Protein AF-A0A6C0K270-F1 (afdb_monomer_lite)

Sequence (376 aa):
MPQFGPFSYDFQPYDDTFTFNLAYCPPGKPNCPTFKMNTASQNSMPPIYSPPVLPPVQKPCPQMVCPAPVLPPVQKPCPQMVCPAPVCPAQACAAPPACPPEKECPSCPSCPKSPVAPCAKCPPCTACPTYPPPKICPPPTICPSVTATKVYLINTTTQVTEEQGLAMAECLNQQMIQFCEEWALQPYTVIYSSSVEPPTTTSTMKIYLTNDSTKVIPGADGYHNPPDSNGVSVAYVAVNQILSEGSNNDVLMPKTGGIAISKVVSHELLEMAINPSGNKAYATKFNMNGAIITRTIIAEICDPVSELYYNVSSSNGTGVQVANYVLPSWFIPGSKGPYDHMNNLSAPFQLSVGGYWNLIENGNVNTYDNKGNVIN

Organism: NCBI:txid1070528

pLDDT: mean 74.15, std 25.84, range [29.08, 98.81]

Secondary structure (DSSP, 8-state):
---PPPPEEPPP-SSSS-EE--S---TT-S-PPPEE---------PPPPPPPPPPPPPPPPPPPPPPPPP------PPPPPPPPP-PPPPP--PPPPPPPP----TT-TT-----S---TTSPP-TT---PPPP--PPPPP-----PPEEEEEEE--SSS-HHHHHHHHHHHHHHHHHHHHHTTPPPEEEEEESSPPPP--TTEEEEEEE--TTS--TT-SEEEEPP-TTS--EEEEEHHHHHHH-TT-BSS--SSSS-BHHHHHHHHHHHHHH-TTS--EEEEEEEETTEEEEEEEE--SSGGGTT-EEEEE-TT--EEEEE--B-GGGGSTT--S--BTT----STT---TT-EEEEEETTEEEEEETTS-B--

Structure (mmCIF, N/CA/C/O backbone):
data_AF-A0A6C0K270-F1
#
_entry.id   AF-A0A6C0K270-F1
#
loop_
_atom_site.group_PDB
_atom_site.id
_atom_site.type_symbol
_atom_site.label_atom_id
_atom_site.label_alt_id
_atom_site.label_comp_id
_atom_site.label_asym_id
_atom_site.label_entity_id
_atom_site.label_seq_id
_atom_site.pdbx_PDB_ins_code
_atom_site.Cartn_x
_atom_site.Cartn_y
_atom_site.Cartn_z
_atom_site.occupancy
_atom_site.B_iso_or_equiv
_atom_site.auth_seq_id
_atom_site.auth_comp_id
_atom_site.auth_asym_id
_atom_site.auth_atom_id
_atom_site.pdbx_PDB_model_num
ATOM 1 N N . MET A 1 1 ? 28.839 -12.176 -21.220 1.00 31.41 1 MET A N 1
ATOM 2 C CA . MET A 1 1 ? 28.787 -10.718 -20.963 1.00 31.41 1 MET A CA 1
ATOM 3 C C . MET A 1 1 ? 28.726 -10.530 -19.456 1.00 31.41 1 MET A C 1
ATOM 5 O O . MET A 1 1 ? 28.006 -11.308 -18.839 1.00 31.41 1 MET A O 1
ATOM 9 N N . PRO A 1 2 ? 29.487 -9.609 -18.846 1.00 29.08 2 PRO A N 1
ATOM 10 C CA . PRO A 1 2 ? 29.398 -9.401 -17.407 1.00 29.08 2 PRO A CA 1
ATOM 11 C C . PRO A 1 2 ? 28.016 -8.825 -17.072 1.00 29.08 2 PRO A C 1
ATOM 13 O O . PRO A 1 2 ? 27.568 -7.871 -17.707 1.00 29.08 2 PRO A O 1
ATOM 16 N N . GLN A 1 3 ? 27.326 -9.454 -16.122 1.00 29.12 3 GLN A N 1
ATOM 17 C CA . GLN A 1 3 ? 26.081 -8.943 -15.561 1.00 29.12 3 GLN A CA 1
ATOM 18 C C . GLN A 1 3 ? 26.431 -7.767 -14.649 1.00 29.12 3 GLN A C 1
ATOM 20 O O . GLN A 1 3 ? 27.055 -7.948 -13.606 1.00 29.12 3 GLN A O 1
ATOM 25 N N . PHE A 1 4 ? 26.076 -6.557 -15.070 1.00 31.45 4 PHE A N 1
ATOM 26 C CA . PHE A 1 4 ? 26.056 -5.404 -14.179 1.00 31.45 4 PHE A CA 1
ATOM 27 C C . PHE A 1 4 ? 24.780 -5.503 -13.338 1.00 31.45 4 PHE A C 1
ATOM 29 O O . PHE A 1 4 ? 23.692 -5.644 -13.898 1.00 31.45 4 PHE A O 1
ATOM 36 N N . GLY A 1 5 ? 24.923 -5.497 -12.011 1.00 32.53 5 GLY A N 1
ATOM 37 C CA . GLY A 1 5 ? 23.784 -5.436 -11.093 1.00 32.53 5 GLY A CA 1
ATOM 38 C C . GLY A 1 5 ? 23.013 -4.114 -11.225 1.00 32.53 5 GLY A C 1
ATOM 39 O O . GLY A 1 5 ? 23.532 -3.165 -11.821 1.00 32.53 5 GLY A O 1
ATOM 40 N N . PRO A 1 6 ? 21.777 -4.039 -10.705 1.00 38.19 6 PRO A N 1
ATOM 41 C CA . PRO A 1 6 ? 20.983 -2.815 -10.748 1.00 38.19 6 PRO A CA 1
ATOM 42 C C . PRO A 1 6 ? 21.675 -1.685 -9.971 1.00 38.19 6 PRO A C 1
ATOM 44 O O . PRO A 1 6 ? 22.196 -1.899 -8.877 1.00 38.19 6 PRO A O 1
ATOM 47 N N . PHE A 1 7 ? 21.666 -0.478 -10.540 1.00 41.50 7 PHE A N 1
ATOM 48 C CA . PHE A 1 7 ? 22.055 0.747 -9.843 1.00 41.50 7 PHE A CA 1
ATOM 49 C C . PHE A 1 7 ? 20.815 1.325 -9.151 1.00 41.50 7 PHE A C 1
ATOM 51 O O . PHE A 1 7 ? 19.799 1.547 -9.810 1.00 41.50 7 PHE A O 1
ATOM 58 N N . SER A 1 8 ? 20.892 1.568 -7.843 1.00 37.88 8 SER A N 1
ATOM 59 C CA . SER A 1 8 ? 19.904 2.356 -7.098 1.00 37.88 8 SER A CA 1
ATOM 60 C C . SER A 1 8 ? 20.402 3.792 -6.949 1.00 37.88 8 SER A C 1
ATOM 62 O O . SER A 1 8 ? 21.589 4.009 -6.694 1.00 37.88 8 SER A O 1
ATOM 64 N N . TYR A 1 9 ? 19.505 4.766 -7.088 1.00 41.81 9 TYR A N 1
ATOM 65 C CA . TYR A 1 9 ? 19.805 6.178 -6.848 1.00 41.81 9 TYR A CA 1
ATOM 66 C C . TYR A 1 9 ? 19.083 6.638 -5.577 1.00 41.81 9 TYR A C 1
ATOM 68 O O . TYR A 1 9 ? 17.869 6.482 -5.486 1.00 41.81 9 TYR A O 1
ATOM 76 N N . ASP A 1 10 ? 19.830 7.204 -4.625 1.00 38.69 10 ASP A N 1
ATOM 77 C CA . ASP A 1 10 ? 19.285 7.914 -3.461 1.00 38.69 10 ASP A CA 1
ATOM 78 C C . ASP A 1 10 ? 19.335 9.422 -3.721 1.00 38.69 10 ASP A C 1
ATOM 80 O O . ASP A 1 10 ? 20.401 9.986 -3.995 1.00 38.69 10 ASP A O 1
ATOM 84 N N . PHE A 1 11 ? 18.189 10.089 -3.611 1.00 40.66 11 PHE A N 1
ATOM 85 C CA . PHE A 1 11 ? 18.084 11.542 -3.734 1.00 40.66 11 PHE A CA 1
ATOM 86 C C . PHE A 1 11 ? 18.130 12.178 -2.338 1.00 40.66 11 PHE A C 1
ATOM 88 O O . PHE A 1 11 ? 17.553 11.658 -1.386 1.00 40.66 11 PHE A O 1
ATOM 95 N N . GLN A 1 12 ? 18.832 13.303 -2.189 1.00 34.53 12 GLN A N 1
ATOM 96 C CA . GLN A 1 12 ? 18.955 13.996 -0.899 1.00 34.53 12 GLN A CA 1
ATOM 97 C C . GLN A 1 12 ? 17.816 15.024 -0.730 1.00 34.53 12 GLN A C 1
ATOM 99 O O . GLN A 1 12 ? 17.638 15.841 -1.632 1.00 34.53 12 GLN A O 1
ATOM 104 N N . PRO A 1 13 ? 17.066 15.024 0.390 1.00 36.00 13 PRO A N 1
ATOM 105 C CA . PRO A 1 13 ? 15.804 15.768 0.504 1.00 36.00 13 PRO A CA 1
ATOM 106 C C . PRO A 1 13 ? 15.902 17.209 1.064 1.00 36.00 13 PRO A C 1
ATOM 108 O O . PRO A 1 13 ? 14.932 17.684 1.639 1.00 36.00 13 PRO A O 1
ATOM 111 N N . TYR A 1 14 ? 17.024 17.933 0.935 1.00 35.78 14 TYR A N 1
ATOM 112 C CA . TYR A 1 14 ? 17.222 19.195 1.691 1.00 35.78 14 TYR A CA 1
ATOM 113 C C . TYR A 1 14 ? 17.519 20.470 0.891 1.00 35.78 14 TYR A C 1
ATOM 115 O O . TYR A 1 14 ? 18.063 21.425 1.438 1.00 35.78 14 TYR A O 1
ATOM 123 N N . ASP A 1 15 ? 17.124 20.540 -0.372 1.00 32.84 15 ASP A N 1
ATOM 124 C CA . ASP A 1 15 ? 17.108 21.814 -1.094 1.00 32.84 15 ASP A CA 1
ATOM 125 C C . ASP A 1 15 ? 15.935 21.792 -2.077 1.00 32.84 15 ASP A C 1
ATOM 127 O O . ASP A 1 15 ? 15.599 20.721 -2.587 1.00 32.84 15 ASP A O 1
ATOM 131 N N . ASP A 1 16 ? 15.349 22.945 -2.408 1.00 33.41 16 ASP A N 1
ATOM 132 C CA . ASP A 1 16 ? 14.280 23.088 -3.423 1.00 33.41 16 ASP A CA 1
ATOM 133 C C . ASP A 1 16 ? 14.790 22.772 -4.856 1.00 33.41 16 ASP A C 1
ATOM 135 O O . ASP A 1 16 ? 14.230 23.190 -5.871 1.00 33.41 16 ASP A O 1
ATOM 139 N N . THR A 1 17 ? 15.897 22.032 -4.954 1.00 31.66 17 THR A N 1
ATOM 140 C CA . THR A 1 17 ? 16.579 21.602 -6.162 1.00 31.66 17 THR A CA 1
ATOM 141 C C . THR A 1 17 ? 16.875 20.104 -6.084 1.00 31.66 17 THR A C 1
ATOM 143 O O . THR A 1 17 ? 17.599 19.615 -5.216 1.00 31.66 17 THR A O 1
ATOM 146 N N . PHE A 1 18 ? 16.352 19.346 -7.050 1.00 38.72 18 PHE A N 1
ATOM 147 C CA . PHE A 1 18 ? 16.740 17.950 -7.239 1.00 38.72 18 PHE A CA 1
ATOM 148 C C . PHE A 1 18 ? 18.208 17.900 -7.680 1.00 38.72 18 PHE A C 1
ATOM 150 O O . PHE A 1 18 ? 18.546 18.308 -8.795 1.00 38.72 18 PHE A O 1
ATOM 157 N N . THR A 1 19 ? 19.088 17.408 -6.806 1.00 36.50 19 THR A N 1
ATOM 158 C CA . THR A 1 19 ? 20.501 17.184 -7.135 1.00 36.50 19 THR A CA 1
ATOM 159 C C . THR A 1 19 ? 20.742 15.701 -7.389 1.00 36.50 19 THR A C 1
ATOM 161 O O . THR A 1 19 ? 20.629 14.871 -6.488 1.00 36.50 19 THR A O 1
ATOM 164 N N . PHE A 1 20 ? 21.106 15.369 -8.626 1.00 37.38 20 PHE A N 1
ATOM 165 C CA . PHE A 1 20 ? 21.484 14.015 -9.022 1.00 37.38 20 PHE A CA 1
ATOM 166 C C . PHE A 1 20 ? 22.959 13.778 -8.688 1.00 37.38 20 PHE A C 1
ATOM 168 O O . PHE A 1 20 ? 23.840 14.380 -9.305 1.00 37.38 20 PHE A O 1
ATOM 175 N N . ASN A 1 21 ? 23.244 12.869 -7.755 1.00 35.38 21 ASN A N 1
ATOM 176 C CA . ASN A 1 21 ? 24.602 12.382 -7.529 1.00 35.38 21 ASN A CA 1
ATOM 177 C C . ASN A 1 21 ? 24.786 11.047 -8.259 1.00 35.38 21 ASN A C 1
ATOM 179 O O . ASN A 1 21 ? 24.262 10.014 -7.848 1.00 35.38 21 ASN A O 1
ATOM 183 N N . LEU A 1 22 ? 25.548 11.059 -9.356 1.00 35.78 22 LEU A N 1
ATOM 184 C CA . LEU A 1 22 ? 26.017 9.832 -9.999 1.00 35.78 22 LEU A CA 1
ATOM 185 C C . LEU A 1 22 ? 27.033 9.154 -9.071 1.00 35.78 22 LEU A C 1
ATOM 187 O O . LEU A 1 22 ? 28.188 9.573 -8.985 1.00 35.78 22 LEU A O 1
ATOM 191 N N . ALA A 1 23 ? 26.621 8.098 -8.375 1.00 39.91 23 ALA A N 1
ATOM 192 C CA . ALA A 1 23 ? 27.512 7.301 -7.541 1.00 39.91 23 ALA A CA 1
ATOM 193 C C . ALA A 1 23 ? 28.422 6.399 -8.401 1.00 39.91 23 ALA A C 1
ATOM 195 O O . ALA A 1 23 ? 28.172 5.209 -8.533 1.00 39.91 23 ALA A O 1
ATOM 196 N N . TYR A 1 24 ? 29.460 6.985 -9.012 1.00 36.22 24 TYR A N 1
ATOM 197 C CA . TYR A 1 24 ? 30.801 6.404 -9.211 1.00 36.22 24 TYR A CA 1
ATOM 198 C C . TYR A 1 24 ? 31.712 7.453 -9.879 1.00 36.22 24 TYR A C 1
ATOM 200 O O . TYR A 1 24 ? 31.702 7.615 -11.100 1.00 36.22 24 TYR A O 1
ATOM 208 N N . CYS A 1 25 ? 32.520 8.168 -9.090 1.00 39.06 25 CYS A N 1
ATOM 209 C CA . CYS A 1 25 ? 33.622 8.987 -9.604 1.00 39.06 25 CYS A CA 1
ATOM 210 C C . CYS A 1 25 ? 34.906 8.128 -9.468 1.00 39.06 25 CYS A C 1
ATOM 212 O O . CYS A 1 25 ? 35.299 7.821 -8.339 1.00 39.06 25 CYS A O 1
ATOM 214 N N . PRO A 1 26 ? 35.547 7.670 -10.566 1.00 34.81 26 PRO A N 1
ATOM 215 C CA . PRO A 1 26 ? 36.793 6.911 -10.474 1.00 34.81 26 PRO A CA 1
ATOM 216 C C . PRO A 1 26 ? 37.871 7.742 -9.758 1.00 34.81 26 PRO A C 1
ATOM 218 O O . PRO A 1 26 ? 37.912 8.963 -9.958 1.00 34.81 26 PRO A O 1
ATOM 221 N N . PRO A 1 27 ? 38.775 7.128 -8.975 1.00 35.91 27 PRO A N 1
ATOM 222 C CA . PRO A 1 27 ? 39.853 7.861 -8.317 1.00 35.91 27 PRO A CA 1
ATOM 223 C C . PRO A 1 27 ? 40.664 8.680 -9.336 1.00 35.91 27 PRO A C 1
ATOM 225 O O . PRO A 1 27 ? 41.187 8.126 -10.302 1.00 35.91 27 PRO A O 1
ATOM 228 N N . GLY A 1 28 ? 40.768 9.999 -9.126 1.00 47.72 28 GLY A N 1
ATOM 229 C CA . GLY A 1 28 ? 41.655 10.880 -9.899 1.00 47.72 28 GLY A CA 1
ATOM 230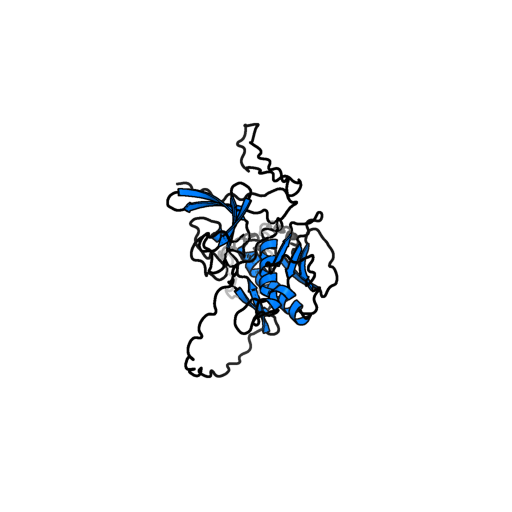 C C . GLY A 1 28 ? 41.008 11.847 -10.901 1.00 47.72 28 GLY A C 1
ATOM 231 O O . GLY A 1 28 ? 41.742 12.458 -11.676 1.00 47.72 28 GLY A O 1
ATOM 232 N N . LYS A 1 29 ? 39.679 12.043 -10.908 1.00 42.34 29 LYS A N 1
ATOM 233 C CA . LYS A 1 29 ? 39.039 13.104 -11.718 1.00 42.34 29 LYS A CA 1
ATOM 234 C C . LYS A 1 29 ? 38.297 14.132 -10.848 1.00 42.34 29 LYS A C 1
ATOM 236 O O . LYS A 1 29 ? 37.298 13.772 -10.238 1.00 42.34 29 LYS A O 1
ATOM 241 N N . PRO A 1 30 ? 38.737 15.407 -10.806 1.00 42.97 30 PRO A N 1
ATOM 242 C CA . PRO A 1 30 ? 38.210 16.400 -9.864 1.00 42.97 30 PRO A CA 1
ATOM 243 C C . PRO A 1 30 ? 36.857 17.033 -10.242 1.00 42.97 30 PRO A C 1
ATOM 245 O O . PRO A 1 30 ? 36.378 17.870 -9.491 1.00 42.97 30 PRO A O 1
ATOM 248 N N . ASN A 1 31 ? 36.214 16.644 -11.352 1.00 44.31 31 ASN A N 1
ATOM 249 C CA . ASN A 1 31 ? 34.954 17.247 -11.807 1.00 44.31 31 ASN A CA 1
ATOM 250 C C . ASN A 1 31 ? 33.936 16.168 -12.214 1.00 44.31 31 ASN A C 1
ATOM 252 O O . ASN A 1 31 ? 33.947 15.699 -13.353 1.00 44.31 31 ASN A O 1
ATOM 256 N N . CYS A 1 32 ? 33.058 15.775 -11.288 1.00 44.94 32 CYS A N 1
ATOM 257 C CA . CYS A 1 32 ? 31.845 15.019 -11.608 1.00 44.94 32 CYS A CA 1
ATOM 258 C C . CYS A 1 32 ? 30.755 16.029 -12.063 1.00 44.94 32 CYS A C 1
ATOM 260 O O . CYS A 1 32 ? 30.572 17.046 -11.389 1.00 44.94 32 CYS A O 1
ATOM 262 N N . PRO A 1 33 ? 30.060 15.823 -13.202 1.00 37.84 33 PRO A N 1
ATOM 263 C CA . PRO A 1 33 ? 29.023 16.746 -13.659 1.00 37.84 33 PRO A CA 1
ATOM 264 C C . PRO A 1 33 ? 27.819 16.704 -12.713 1.00 37.84 33 PRO A C 1
ATOM 266 O O . PRO A 1 33 ? 27.236 15.645 -12.491 1.00 37.84 33 PRO A O 1
ATOM 269 N N . THR A 1 34 ? 27.443 17.858 -12.169 1.00 37.81 34 THR A N 1
ATOM 270 C CA . THR A 1 34 ? 26.216 18.045 -11.391 1.00 37.81 34 THR A CA 1
ATOM 271 C C . THR A 1 34 ? 25.124 18.608 -12.294 1.00 37.81 34 THR A C 1
ATOM 273 O O . THR A 1 34 ? 25.327 19.599 -12.995 1.00 37.81 34 THR A O 1
ATOM 276 N N . PHE A 1 35 ? 23.956 17.966 -12.291 1.00 35.38 35 PHE A N 1
ATOM 277 C CA . PHE A 1 35 ? 22.753 18.480 -12.943 1.00 35.38 35 PHE A CA 1
ATOM 278 C C . PHE A 1 35 ? 21.872 19.135 -11.878 1.00 35.38 35 PHE A C 1
ATOM 280 O O . PHE A 1 35 ? 21.569 18.503 -10.867 1.00 35.38 35 PHE A O 1
ATOM 287 N N . LYS A 1 36 ? 21.479 20.393 -12.104 1.00 33.25 36 LYS A N 1
ATOM 288 C CA . LYS A 1 36 ? 20.520 21.124 -11.267 1.00 33.25 36 LYS A CA 1
ATOM 289 C C . LYS A 1 36 ? 19.260 21.395 -12.083 1.00 33.25 36 LYS A C 1
ATOM 291 O O . LYS A 1 36 ? 19.362 21.922 -13.189 1.00 33.25 36 LYS A O 1
ATOM 296 N N . MET A 1 37 ? 18.094 21.051 -11.546 1.00 34.09 37 MET A N 1
ATOM 297 C CA . MET A 1 37 ? 16.795 21.466 -12.089 1.00 34.09 37 MET A CA 1
ATOM 298 C C . MET A 1 37 ? 16.210 22.581 -11.213 1.00 34.09 37 MET A C 1
ATOM 300 O O . MET A 1 37 ? 16.297 22.499 -9.991 1.00 34.09 37 MET A O 1
ATOM 304 N N . ASN A 1 38 ? 15.628 23.611 -11.838 1.00 29.44 38 ASN A N 1
ATOM 305 C CA . ASN A 1 38 ? 14.911 24.699 -11.160 1.00 29.44 38 ASN A CA 1
ATOM 306 C C . ASN A 1 38 ? 13.399 24.454 -11.237 1.00 29.44 38 ASN A C 1
ATOM 308 O O . ASN A 1 38 ? 12.858 24.313 -12.332 1.00 29.44 38 ASN A O 1
ATOM 312 N N . THR A 1 39 ? 12.709 24.498 -10.100 1.00 36.56 39 THR A N 1
ATOM 313 C CA . THR A 1 39 ? 11.245 24.401 -9.985 1.00 36.56 39 THR A CA 1
ATOM 314 C C . THR A 1 39 ? 10.620 25.793 -9.846 1.00 36.56 39 THR A C 1
ATOM 316 O O . THR A 1 39 ? 10.093 26.177 -8.809 1.00 36.56 39 THR A O 1
ATOM 319 N N . ALA A 1 40 ? 10.653 26.589 -10.915 1.00 29.73 40 ALA A N 1
ATOM 320 C CA . ALA A 1 40 ? 9.891 27.838 -10.975 1.00 29.73 40 ALA A CA 1
ATOM 321 C C . ALA A 1 40 ? 8.718 27.689 -11.954 1.00 29.73 40 ALA A C 1
ATOM 323 O O . ALA A 1 40 ? 8.879 27.949 -13.142 1.00 29.73 40 ALA A O 1
ATOM 324 N N . SER A 1 41 ? 7.561 27.231 -11.455 1.00 31.61 41 SER A N 1
ATOM 325 C CA . SER A 1 41 ? 6.193 27.627 -11.870 1.00 31.61 41 SER A CA 1
ATOM 326 C C . SER A 1 41 ? 5.144 26.566 -11.500 1.00 31.61 41 SER A C 1
ATOM 328 O O . SER A 1 41 ? 4.650 25.820 -12.335 1.00 31.61 41 SER A O 1
ATOM 330 N N . GLN A 1 42 ? 4.723 26.542 -10.236 1.00 33.25 42 GLN A N 1
ATOM 331 C CA . GLN A 1 42 ? 3.399 26.032 -9.870 1.00 33.25 42 GLN A CA 1
ATOM 332 C C . GLN A 1 42 ? 2.575 27.208 -9.353 1.00 33.25 42 GLN A C 1
ATOM 334 O O . GLN A 1 42 ? 2.568 27.492 -8.166 1.00 33.25 42 GLN A O 1
ATOM 339 N N . ASN A 1 43 ? 1.968 27.960 -10.271 1.00 32.97 43 ASN A N 1
ATOM 340 C CA . ASN A 1 43 ? 0.875 28.891 -9.985 1.00 32.97 43 ASN A CA 1
ATOM 341 C C . ASN A 1 43 ? 0.204 29.280 -11.309 1.00 32.97 43 ASN A C 1
ATOM 343 O O . ASN A 1 43 ? 0.545 30.305 -11.895 1.00 32.97 43 ASN A O 1
ATOM 347 N N . SER A 1 44 ? -0.687 28.415 -11.811 1.00 29.97 44 SER A N 1
ATOM 348 C CA . SER A 1 44 ? -1.921 28.731 -12.570 1.00 29.97 44 SER A CA 1
ATOM 349 C C . SER A 1 44 ? -2.397 27.536 -13.419 1.00 29.97 44 SER A C 1
ATOM 351 O O . SER A 1 44 ? -2.023 27.366 -14.572 1.00 29.97 44 SER A O 1
ATOM 353 N N . MET A 1 45 ? -3.267 26.717 -12.822 1.00 31.92 45 MET A N 1
ATOM 354 C CA . MET A 1 45 ? -4.272 25.880 -13.497 1.00 31.92 45 MET A CA 1
ATOM 355 C C . MET A 1 45 ? -5.258 26.683 -14.379 1.00 31.92 45 MET A C 1
ATOM 357 O O . MET A 1 45 ? -6.014 27.432 -13.758 1.00 31.92 45 MET A O 1
ATOM 361 N N . PRO A 1 46 ? -5.359 26.604 -15.726 1.00 33.50 46 PRO A N 1
ATOM 362 C CA . PRO A 1 46 ? -6.557 27.094 -16.416 1.00 33.50 46 PRO A CA 1
ATOM 363 C C . PRO A 1 46 ? -7.724 26.087 -16.279 1.00 33.50 46 PRO A C 1
ATOM 365 O O . PRO A 1 46 ? -7.484 24.895 -16.084 1.00 33.50 46 PRO A O 1
ATOM 368 N N . PRO A 1 47 ? -8.994 26.532 -16.369 1.00 32.78 47 PRO A N 1
ATOM 369 C CA . PRO A 1 47 ? -10.157 25.678 -16.128 1.00 32.78 47 PRO A CA 1
ATOM 370 C C . PRO A 1 47 ? -10.353 24.632 -17.237 1.00 32.78 47 PRO A C 1
ATOM 372 O O . PRO A 1 47 ? -10.303 24.946 -18.428 1.00 32.78 47 PRO A O 1
ATOM 375 N N . ILE A 1 48 ? -10.613 23.390 -16.825 1.00 35.28 48 ILE A N 1
ATOM 376 C CA . ILE A 1 48 ? -10.830 22.231 -17.698 1.00 35.28 48 ILE A CA 1
ATOM 377 C C . ILE A 1 48 ? -12.260 22.247 -18.266 1.00 35.28 48 ILE A C 1
ATOM 379 O O . ILE A 1 48 ? -13.240 22.431 -17.544 1.00 35.28 48 ILE A O 1
ATOM 383 N N . TYR A 1 49 ? -12.355 22.042 -19.582 1.00 30.11 49 TYR A N 1
ATOM 384 C CA . TYR A 1 49 ? -13.583 21.872 -20.364 1.00 30.11 49 TYR A CA 1
ATOM 385 C C . TYR A 1 49 ? -14.340 20.585 -19.989 1.00 30.11 49 TYR A C 1
ATOM 387 O O . TYR A 1 49 ? -13.739 19.526 -19.829 1.00 30.11 49 TYR A O 1
ATOM 395 N N . SER A 1 50 ? -15.673 20.652 -19.934 1.00 31.02 50 SER A N 1
ATOM 396 C CA . SER A 1 50 ? -16.540 19.479 -19.752 1.00 31.02 50 SER A CA 1
ATOM 397 C C . SER A 1 50 ? -16.572 18.584 -21.008 1.00 31.02 50 SER A C 1
ATOM 399 O O . SER A 1 50 ? -16.704 19.115 -22.115 1.00 31.02 50 SER A O 1
ATOM 401 N N . PRO A 1 51 ? -16.509 17.244 -20.877 1.00 37.66 51 PRO A N 1
ATOM 402 C CA . PRO A 1 51 ? -16.615 16.329 -22.013 1.00 37.66 51 PRO A CA 1
ATOM 403 C C . PRO A 1 51 ? -18.068 16.175 -22.521 1.00 37.66 51 PRO A C 1
ATOM 405 O O . PRO A 1 51 ? -19.018 16.404 -21.766 1.00 37.66 51 PRO A O 1
ATOM 408 N N . PRO A 1 52 ? -18.270 15.780 -23.796 1.00 34.72 52 PRO A N 1
ATOM 409 C CA . PRO A 1 52 ? -19.595 15.613 -24.386 1.00 34.72 52 PRO A CA 1
ATOM 410 C C . PRO A 1 52 ? -20.325 14.363 -23.869 1.00 34.72 52 PRO A C 1
ATOM 412 O O . PRO A 1 52 ? -19.741 13.298 -23.674 1.00 34.72 52 PRO A O 1
ATOM 415 N N . VAL A 1 53 ? -21.641 14.507 -23.704 1.00 39.66 53 VAL A N 1
ATOM 416 C CA . VAL A 1 53 ? -22.587 13.467 -23.275 1.00 39.66 53 VAL A CA 1
ATOM 417 C C . VAL A 1 53 ? -22.702 12.369 -24.340 1.00 39.66 53 VAL A C 1
ATOM 419 O O . VAL A 1 53 ? -23.069 12.646 -25.483 1.00 39.66 53 VAL A O 1
ATOM 422 N N . LEU A 1 54 ? -22.431 11.117 -23.961 1.00 42.94 54 LEU A N 1
ATOM 423 C CA . LEU A 1 54 ? -22.684 9.938 -24.799 1.00 42.94 54 LEU A CA 1
ATOM 424 C C . LEU A 1 54 ? -24.164 9.504 -24.726 1.00 42.94 54 LEU A C 1
ATOM 426 O O . LEU A 1 54 ? -24.785 9.627 -23.667 1.00 42.94 54 LEU A O 1
ATOM 430 N N . PRO A 1 55 ? -24.746 8.971 -25.819 1.00 41.78 55 PRO A N 1
ATOM 431 C CA . PRO A 1 55 ? -26.121 8.478 -25.826 1.00 41.78 55 PRO A CA 1
ATOM 432 C C . PRO A 1 55 ? -26.284 7.160 -25.037 1.00 41.78 55 PRO A C 1
ATOM 434 O O . PRO A 1 55 ? -25.324 6.404 -24.877 1.00 41.78 55 PRO A O 1
ATOM 437 N N . PRO A 1 56 ? -27.507 6.856 -24.558 1.00 40.19 56 PRO A N 1
ATOM 438 C CA . PRO A 1 56 ? -27.761 5.736 -23.657 1.00 40.19 56 PRO A CA 1
ATOM 439 C C . PRO A 1 56 ? -27.578 4.366 -24.328 1.00 40.19 56 PRO A C 1
ATOM 441 O O . PRO A 1 56 ? -28.111 4.093 -25.405 1.00 40.19 56 PRO A O 1
ATOM 444 N N . VAL A 1 57 ? -26.860 3.484 -23.630 1.00 42.56 57 VAL A N 1
ATOM 445 C CA . VAL A 1 57 ? -26.629 2.079 -23.991 1.00 42.56 57 VAL A CA 1
ATOM 446 C C . VAL A 1 57 ? -27.917 1.261 -23.816 1.00 42.56 57 VAL A C 1
ATOM 448 O O . VAL A 1 57 ? -28.591 1.341 -22.787 1.00 42.56 57 VAL A O 1
ATOM 451 N N . GLN A 1 58 ? -28.265 0.462 -24.829 1.00 37.25 58 GLN A N 1
ATOM 452 C CA . GLN A 1 58 ? -29.403 -0.465 -24.807 1.00 37.25 58 GLN A CA 1
ATOM 453 C C . GLN A 1 58 ? -29.203 -1.604 -23.790 1.00 37.25 58 GLN A C 1
ATOM 455 O O . GLN A 1 58 ? -28.117 -2.165 -23.664 1.00 37.25 58 GLN A O 1
ATOM 460 N N . LYS A 1 59 ? -30.285 -1.969 -23.087 1.00 38.06 59 LYS A N 1
ATOM 461 C CA . LYS A 1 59 ? -30.321 -3.044 -22.080 1.00 38.06 59 LYS A CA 1
ATOM 462 C C . LYS A 1 59 ? -30.082 -4.431 -22.705 1.00 38.06 59 LYS A C 1
ATOM 464 O O . LYS A 1 59 ? -30.795 -4.774 -23.649 1.00 38.06 59 LYS A O 1
ATOM 469 N N . PRO A 1 60 ? -29.197 -5.275 -22.143 1.00 39.69 60 PRO A N 1
ATOM 470 C CA . PRO A 1 60 ? -29.144 -6.689 -22.495 1.00 39.69 60 PRO A CA 1
ATOM 471 C C . PRO A 1 60 ? -30.261 -7.509 -21.816 1.00 39.69 60 PRO A C 1
ATOM 473 O O . PRO A 1 60 ? -30.726 -7.190 -20.721 1.00 39.69 60 PRO A O 1
ATOM 476 N N . CYS A 1 61 ? -30.697 -8.564 -22.515 1.00 37.03 61 CYS A N 1
ATOM 477 C CA . CYS A 1 61 ? -31.737 -9.525 -22.125 1.00 37.03 61 CYS A CA 1
ATOM 478 C C . CYS A 1 61 ? -31.388 -10.343 -20.859 1.00 37.03 61 CYS A C 1
ATOM 480 O O . CYS A 1 61 ? -30.208 -10.544 -20.568 1.00 37.03 61 CYS A O 1
ATOM 482 N N . PRO A 1 62 ? -32.398 -10.864 -20.129 1.00 34.88 62 PRO A N 1
ATOM 483 C CA . PRO A 1 62 ? -32.196 -11.557 -18.859 1.00 34.88 62 PRO A CA 1
ATOM 484 C C . PRO A 1 62 ? -31.546 -12.934 -19.052 1.00 34.88 62 PRO A C 1
ATOM 486 O O . PRO A 1 62 ? -32.033 -13.761 -19.824 1.00 34.88 62 PRO A O 1
ATOM 489 N N . GLN A 1 63 ? -30.459 -13.188 -18.320 1.00 36.34 63 GLN A N 1
ATOM 490 C CA . GLN A 1 63 ? -29.830 -14.506 -18.240 1.00 36.34 63 GLN A CA 1
ATOM 491 C C . GLN A 1 63 ? -30.516 -15.392 -17.191 1.00 36.34 63 GLN A C 1
ATOM 493 O O . GLN A 1 63 ? -30.887 -14.940 -16.109 1.00 36.34 63 GLN A O 1
ATOM 498 N N . MET A 1 64 ? -30.680 -16.670 -17.544 1.00 30.52 64 MET A N 1
ATOM 499 C CA . MET A 1 64 ? -31.222 -17.731 -16.694 1.00 30.52 64 MET A CA 1
ATOM 500 C C . MET A 1 64 ? -30.248 -18.077 -15.561 1.00 30.52 64 MET A C 1
ATOM 502 O O . MET A 1 64 ? -29.068 -18.327 -15.796 1.00 30.52 64 MET A O 1
ATOM 506 N N . VAL A 1 65 ? -30.769 -18.137 -14.337 1.00 33.88 65 VAL A N 1
ATOM 507 C CA . VAL A 1 65 ? -30.038 -18.530 -13.125 1.00 33.88 65 VAL A CA 1
ATOM 508 C C . VAL A 1 65 ? -30.073 -20.054 -12.979 1.00 33.88 65 VAL A C 1
ATOM 510 O O . VAL A 1 65 ? -31.150 -20.646 -12.966 1.00 33.88 65 VAL A O 1
ATOM 513 N N . CYS A 1 66 ? -28.908 -20.687 -12.825 1.00 33.62 66 CYS A N 1
ATOM 514 C CA . CYS A 1 66 ? -28.793 -22.062 -12.326 1.00 33.62 66 CYS A CA 1
ATOM 515 C C . CYS A 1 66 ? -28.447 -22.034 -10.823 1.00 33.62 66 CYS A C 1
ATOM 517 O O . CYS A 1 66 ? -27.639 -21.197 -10.417 1.00 33.62 66 CYS A O 1
ATOM 519 N N . PRO A 1 67 ? -29.026 -22.914 -9.984 1.00 36.44 67 PRO A N 1
ATOM 520 C CA . PRO A 1 67 ? -28.773 -22.911 -8.546 1.00 36.44 67 PRO A CA 1
ATOM 521 C C . PRO A 1 67 ? -27.412 -23.534 -8.195 1.00 36.44 67 PRO A C 1
ATOM 523 O O . PRO A 1 67 ? -27.004 -24.544 -8.769 1.00 36.44 67 PRO A O 1
ATOM 526 N N . ALA A 1 68 ? -26.728 -22.928 -7.223 1.00 38.88 68 ALA A N 1
ATOM 527 C CA . ALA A 1 68 ? -25.452 -23.390 -6.681 1.00 38.88 68 ALA A CA 1
ATOM 528 C C . ALA A 1 68 ? -25.608 -24.648 -5.794 1.00 38.88 68 ALA A C 1
ATOM 530 O O . ALA A 1 68 ? -26.646 -24.814 -5.146 1.00 38.88 68 ALA A O 1
ATOM 531 N N . PRO A 1 69 ? -24.586 -25.523 -5.717 1.00 37.22 69 PRO A N 1
ATOM 532 C CA . PRO A 1 69 ? -24.609 -26.693 -4.848 1.00 37.22 69 PRO A CA 1
ATOM 533 C C . PRO A 1 69 ? -24.305 -26.335 -3.384 1.00 37.22 69 PRO A C 1
ATOM 535 O O . PRO A 1 69 ? -23.404 -25.556 -3.078 1.00 37.22 69 PRO A O 1
ATOM 538 N N . VAL A 1 70 ? -25.057 -26.959 -2.477 1.00 39.44 70 VAL A N 1
ATOM 539 C CA . VAL A 1 70 ? -24.896 -26.889 -1.018 1.00 39.44 70 VAL A CA 1
ATOM 540 C C . VAL A 1 70 ? -23.722 -27.775 -0.587 1.00 39.44 70 VAL A C 1
ATOM 542 O O . VAL A 1 70 ? -23.708 -28.964 -0.905 1.00 39.44 70 VAL A O 1
ATOM 545 N N . LEU A 1 71 ? -22.765 -27.226 0.169 1.00 43.53 71 LEU A N 1
ATOM 546 C CA . LEU A 1 71 ? -21.708 -27.995 0.841 1.00 43.53 71 LEU A CA 1
ATOM 547 C C . LEU A 1 71 ? -21.966 -28.080 2.360 1.00 43.53 71 LEU A C 1
ATOM 549 O O . LEU A 1 71 ? -22.405 -27.091 2.951 1.00 43.53 71 LEU A O 1
ATOM 553 N N . PRO A 1 72 ? -21.701 -29.234 3.007 1.00 43.78 72 PRO A N 1
ATOM 554 C CA . PRO A 1 72 ? -21.886 -29.418 4.447 1.00 43.78 72 PRO A CA 1
ATOM 555 C C . PRO A 1 72 ? -20.711 -28.864 5.286 1.00 43.78 72 PRO A C 1
ATOM 557 O O . PRO A 1 72 ? -19.596 -28.729 4.777 1.00 43.78 72 PRO A O 1
ATOM 560 N N . PRO A 1 73 ? -20.930 -28.578 6.586 1.00 38.97 73 PRO A N 1
ATOM 561 C CA . PRO A 1 73 ? -19.935 -27.952 7.450 1.00 38.97 73 PRO A CA 1
ATOM 562 C C . PRO A 1 73 ? -18.905 -28.964 7.971 1.00 38.97 73 PRO A C 1
ATOM 564 O O . PRO A 1 73 ? -19.263 -30.025 8.482 1.00 38.97 73 PRO A O 1
ATOM 567 N N . VAL A 1 74 ? -17.620 -28.605 7.915 1.00 40.19 74 VAL A N 1
ATOM 568 C CA . VAL A 1 74 ? -16.535 -29.333 8.590 1.00 40.19 74 VAL A CA 1
ATOM 569 C C . VAL A 1 74 ? -15.942 -28.431 9.670 1.00 40.19 74 VAL A C 1
ATOM 571 O O . VAL A 1 74 ? -15.244 -27.468 9.374 1.00 40.19 74 VAL A O 1
ATOM 574 N N . GLN A 1 75 ? -16.225 -28.753 10.932 1.00 40.78 75 GLN A N 1
ATOM 575 C CA . GLN A 1 75 ? -15.539 -28.201 12.101 1.00 40.78 75 GLN A CA 1
ATOM 576 C C . GLN A 1 75 ? -14.406 -29.142 12.526 1.00 40.78 75 GLN A C 1
ATOM 578 O O . GLN A 1 75 ? -14.660 -30.298 12.864 1.00 40.78 75 GLN A O 1
ATOM 583 N N . LYS A 1 76 ? -13.174 -28.627 12.599 1.00 38.78 76 LYS A N 1
ATOM 584 C CA . LYS A 1 76 ? -12.146 -29.094 13.544 1.00 38.78 76 LYS A CA 1
ATOM 585 C C . LYS A 1 76 ? -11.322 -27.897 14.041 1.00 38.78 76 LYS A C 1
ATOM 587 O O . LYS A 1 76 ? -10.999 -27.033 13.230 1.00 38.78 76 LYS A O 1
ATOM 592 N N . PRO A 1 77 ? -10.983 -27.832 15.340 1.00 36.81 77 PRO A N 1
ATOM 593 C CA . PRO A 1 77 ? -10.185 -26.746 15.899 1.00 36.81 77 PRO A CA 1
ATOM 594 C C . PRO A 1 77 ? -8.694 -26.919 15.575 1.00 36.81 77 PRO A C 1
ATOM 596 O O . PRO A 1 77 ? -8.155 -28.024 15.683 1.00 36.81 77 PRO A O 1
ATOM 599 N N . CYS A 1 78 ? -8.026 -25.821 15.214 1.00 33.91 78 CYS A N 1
ATOM 600 C CA . CYS A 1 78 ? -6.568 -25.753 15.118 1.00 33.91 78 CYS A CA 1
ATOM 601 C C . CYS A 1 78 ? -5.929 -25.609 16.514 1.00 33.91 78 CYS A C 1
ATOM 603 O O . CYS A 1 78 ? -6.493 -24.931 17.377 1.00 33.91 78 CYS A O 1
ATOM 605 N N . PRO A 1 79 ? -4.753 -26.219 16.749 1.00 36.94 79 PRO A N 1
ATOM 606 C CA . PRO A 1 79 ? -4.008 -26.067 17.991 1.00 36.94 79 PRO A CA 1
ATOM 607 C C . PRO A 1 79 ? -3.315 -24.699 18.052 1.00 36.94 79 PRO A C 1
ATOM 609 O O . PRO A 1 79 ? -2.883 -24.156 17.037 1.00 36.94 79 PRO A O 1
ATOM 612 N N . GLN A 1 80 ? -3.200 -24.159 19.265 1.00 33.75 80 GLN A N 1
ATOM 613 C CA . GLN A 1 80 ? -2.524 -22.894 19.548 1.00 33.75 80 GLN A CA 1
ATOM 614 C C . GLN A 1 80 ? -1.065 -22.922 19.066 1.00 33.75 80 GLN A C 1
ATOM 616 O O . GLN A 1 80 ? -0.275 -23.756 19.510 1.00 33.75 80 GLN A O 1
ATOM 621 N N . MET A 1 81 ? -0.704 -21.991 18.179 1.00 30.83 81 MET A N 1
ATOM 622 C CA . MET A 1 81 ? 0.688 -21.711 17.826 1.00 30.83 81 MET A CA 1
ATOM 623 C C . MET A 1 81 ? 1.306 -20.812 18.897 1.00 30.83 81 MET A C 1
ATOM 625 O O . MET A 1 81 ? 0.887 -19.674 19.093 1.00 30.83 81 MET A O 1
ATOM 629 N N . VAL A 1 82 ? 2.318 -21.334 19.585 1.00 34.72 82 VAL A N 1
ATOM 630 C CA . VAL A 1 82 ? 3.246 -20.548 20.401 1.00 34.72 82 VAL A CA 1
ATOM 631 C C . VAL A 1 82 ? 4.368 -20.084 19.475 1.00 34.72 82 VAL A C 1
ATOM 633 O O . VAL A 1 82 ? 5.061 -20.917 18.891 1.00 34.72 82 VAL A O 1
ATOM 636 N N . CYS A 1 83 ? 4.549 -18.772 19.321 1.00 29.89 83 CYS A N 1
ATOM 637 C CA . CYS A 1 83 ? 5.673 -18.220 18.564 1.00 29.89 83 CYS A CA 1
ATOM 638 C C . CYS A 1 83 ? 6.999 -18.550 19.278 1.00 29.89 83 CYS A C 1
ATOM 640 O O . CYS A 1 83 ? 7.135 -18.231 20.463 1.00 29.89 83 CYS A O 1
ATOM 642 N N . PRO A 1 84 ? 7.992 -19.165 18.608 1.00 36.25 84 PRO A N 1
ATOM 643 C CA . PRO A 1 84 ? 9.314 -19.334 19.192 1.00 36.25 84 PRO A CA 1
ATOM 644 C C . PRO A 1 84 ? 10.043 -17.984 19.237 1.00 36.25 84 PRO A C 1
ATOM 646 O O . PRO A 1 84 ? 10.006 -17.206 18.285 1.00 36.25 84 PRO A O 1
ATOM 649 N N . ALA A 1 85 ? 10.717 -17.708 20.355 1.00 35.16 85 ALA A N 1
ATOM 650 C CA . ALA A 1 85 ? 11.619 -16.567 20.479 1.00 35.16 85 ALA A CA 1
ATOM 651 C C . ALA A 1 85 ? 12.749 -16.649 19.428 1.00 35.16 85 ALA A C 1
ATOM 653 O O . ALA A 1 85 ? 13.179 -17.757 19.089 1.00 35.16 85 ALA A O 1
ATOM 654 N N . PRO A 1 86 ? 13.267 -15.512 18.930 1.00 38.56 86 PRO A N 1
ATOM 655 C CA . PRO A 1 86 ? 14.335 -15.516 17.940 1.00 38.56 86 PRO A CA 1
ATOM 656 C C . PRO A 1 86 ? 15.618 -16.104 18.541 1.00 38.56 86 PRO A C 1
ATOM 658 O O . PRO A 1 86 ? 16.208 -15.552 19.471 1.00 38.56 86 PRO A O 1
ATOM 661 N N . VAL A 1 87 ? 16.054 -17.241 18.001 1.00 37.88 87 VAL A N 1
ATOM 662 C CA . VAL A 1 87 ? 17.339 -17.871 18.321 1.00 37.88 87 VAL A CA 1
ATOM 663 C C . VAL A 1 87 ? 18.364 -17.369 17.306 1.00 37.88 87 VAL A C 1
ATOM 665 O O . VAL A 1 87 ? 18.223 -17.607 16.109 1.00 37.88 87 VAL A O 1
ATOM 668 N N . CYS A 1 88 ? 19.402 -16.670 17.768 1.00 45.47 88 CYS A N 1
ATOM 669 C CA . CYS A 1 88 ? 20.544 -16.335 16.917 1.00 45.47 88 CYS A CA 1
ATOM 670 C C . CYS A 1 88 ? 21.273 -17.622 16.486 1.00 45.47 88 CYS A C 1
ATOM 672 O O . CYS A 1 88 ? 21.414 -18.534 17.309 1.00 45.47 88 CYS A O 1
ATOM 674 N N . PRO A 1 89 ? 21.806 -17.709 15.254 1.00 43.75 89 PRO A N 1
ATOM 675 C CA . PRO A 1 89 ? 22.705 -18.794 14.892 1.00 43.75 89 PRO A CA 1
ATOM 676 C C . PRO A 1 89 ? 23.934 -18.726 15.804 1.00 43.75 89 PRO A C 1
ATOM 678 O O . PRO A 1 89 ? 24.673 -17.741 15.808 1.00 43.75 89 PRO A O 1
ATOM 681 N N . ALA A 1 90 ? 24.123 -19.760 16.623 1.00 44.16 90 ALA A N 1
ATOM 682 C CA . ALA A 1 90 ? 25.277 -19.863 17.498 1.00 44.16 90 ALA A CA 1
ATOM 683 C C . ALA A 1 90 ? 26.559 -19.754 16.658 1.00 44.16 90 ALA A C 1
ATOM 685 O O . ALA A 1 90 ? 26.757 -20.521 15.713 1.00 44.16 90 ALA A O 1
ATOM 686 N N . GLN A 1 91 ? 27.451 -18.826 17.018 1.00 48.44 91 GLN A N 1
ATOM 687 C CA . GLN A 1 91 ? 28.850 -18.934 16.616 1.00 48.44 91 GLN A CA 1
ATOM 688 C C . GLN A 1 91 ? 29.335 -20.306 17.083 1.00 48.44 91 GLN A C 1
ATOM 690 O O . GLN A 1 91 ? 29.295 -20.610 18.275 1.00 48.44 91 GLN A O 1
ATOM 695 N N . ALA A 1 92 ? 29.719 -21.156 16.132 1.00 42.00 92 ALA A N 1
ATOM 696 C CA . ALA A 1 92 ? 30.135 -22.520 16.399 1.00 42.00 92 ALA A CA 1
ATOM 697 C C . ALA A 1 92 ? 31.408 -22.525 17.261 1.00 42.00 92 ALA A C 1
ATOM 699 O O . ALA A 1 92 ? 32.528 -22.496 16.753 1.00 42.00 92 ALA A O 1
ATOM 700 N N . CYS A 1 93 ? 31.244 -22.591 18.580 1.00 41.16 93 CYS A N 1
ATOM 701 C CA . CYS A 1 93 ? 32.278 -23.119 19.451 1.00 41.16 93 CYS A CA 1
ATOM 702 C C . CYS A 1 93 ? 32.432 -24.595 19.080 1.00 41.16 93 CYS A C 1
ATOM 704 O O . CYS A 1 93 ? 31.535 -25.397 19.338 1.00 41.16 93 CYS A O 1
ATOM 706 N N . ALA A 1 94 ? 33.536 -24.942 18.416 1.00 46.34 94 ALA A N 1
ATOM 707 C CA . ALA A 1 94 ? 33.856 -26.329 18.110 1.00 46.34 94 ALA A CA 1
ATOM 708 C C . ALA A 1 94 ? 33.770 -27.158 19.400 1.00 46.34 94 ALA A C 1
ATOM 710 O O . ALA A 1 94 ? 34.398 -26.814 20.406 1.00 46.34 94 ALA A O 1
ATOM 711 N N . ALA A 1 95 ? 32.975 -28.230 19.372 1.00 44.69 95 ALA A N 1
ATOM 712 C CA . ALA A 1 95 ? 32.939 -29.189 20.464 1.00 44.69 95 ALA A CA 1
ATOM 713 C C . ALA A 1 95 ? 34.373 -29.689 20.725 1.00 44.69 95 ALA A C 1
ATOM 715 O O . ALA A 1 95 ? 35.104 -29.949 19.761 1.00 44.69 95 ALA A O 1
ATOM 716 N N . PRO A 1 96 ? 34.811 -29.811 21.992 1.00 47.56 96 PRO A N 1
ATOM 717 C CA . PRO A 1 96 ? 36.098 -30.427 22.274 1.00 47.56 96 PRO A CA 1
ATOM 718 C C . PRO A 1 96 ? 36.114 -31.843 21.673 1.00 47.56 96 PRO A C 1
ATOM 720 O O . PRO A 1 96 ? 35.082 -32.522 21.696 1.00 47.56 96 PRO A O 1
ATOM 723 N N . PRO A 1 97 ? 37.247 -32.293 21.105 1.00 43.09 97 PRO A N 1
ATOM 724 C CA . PRO A 1 97 ? 37.332 -33.619 20.513 1.00 43.09 97 PRO A CA 1
ATOM 725 C C . PRO A 1 97 ? 36.963 -34.673 21.559 1.00 43.09 97 PRO A C 1
ATOM 727 O O . PRO A 1 97 ? 37.412 -34.605 22.705 1.00 43.09 97 PRO A O 1
ATOM 730 N N . ALA A 1 98 ? 36.131 -35.638 21.160 1.00 45.31 98 ALA A N 1
ATOM 731 C CA . ALA A 1 98 ? 35.788 -36.774 22.002 1.00 45.31 98 ALA A CA 1
ATOM 732 C C . ALA A 1 98 ? 37.072 -37.480 22.465 1.00 45.31 98 ALA A C 1
ATOM 734 O O . ALA A 1 98 ? 37.994 -37.686 21.669 1.00 45.31 98 ALA A O 1
ATOM 735 N N . CYS A 1 99 ? 37.131 -37.846 23.749 1.00 39.66 99 CYS A N 1
ATOM 736 C CA . CYS A 1 99 ? 38.209 -38.683 24.264 1.00 39.66 99 CYS A CA 1
ATOM 737 C C . CYS A 1 99 ? 38.326 -39.947 23.395 1.00 39.66 99 CYS A C 1
ATOM 739 O O . CYS A 1 99 ? 37.296 -40.540 23.056 1.00 39.66 99 CYS A O 1
ATOM 741 N N . PRO A 1 100 ? 39.545 -40.371 23.017 1.00 42.03 100 PRO A N 1
ATOM 742 C CA . PRO A 1 100 ? 39.713 -41.597 22.255 1.00 42.03 100 PRO A CA 1
ATOM 743 C C . PRO A 1 100 ? 39.153 -42.787 23.055 1.00 42.03 100 PRO A C 1
ATOM 745 O O . PRO A 1 100 ? 39.253 -42.784 24.286 1.00 42.03 100 PRO A O 1
ATOM 748 N N . PRO A 1 101 ? 38.572 -43.796 22.382 1.00 45.12 101 PRO A N 1
ATOM 749 C CA . PRO A 1 101 ? 38.050 -44.983 23.048 1.00 45.12 101 PRO A CA 1
ATOM 750 C C . PRO A 1 101 ? 39.159 -45.665 23.856 1.00 45.12 101 PRO A C 1
ATOM 752 O O . PRO A 1 101 ? 40.309 -45.726 23.412 1.00 45.12 101 PRO A O 1
ATOM 755 N N . GLU A 1 102 ? 38.794 -46.128 25.054 1.00 45.97 102 GLU A N 1
ATOM 756 C CA . GLU A 1 102 ? 39.659 -46.768 26.047 1.00 45.97 102 GLU A CA 1
ATOM 757 C C . GLU A 1 102 ? 40.673 -47.717 25.391 1.00 45.97 102 GLU A C 1
ATOM 759 O O . GLU A 1 102 ? 40.330 -48.796 24.908 1.00 45.97 102 GLU A O 1
ATOM 764 N N . LYS A 1 103 ? 41.954 -47.333 25.390 1.00 43.72 103 LYS A N 1
ATOM 765 C CA . LYS A 1 103 ? 43.025 -48.320 25.264 1.00 43.72 103 LYS A CA 1
ATOM 766 C C . LYS A 1 103 ? 43.154 -49.003 26.617 1.00 43.72 103 LYS A C 1
ATOM 768 O O . LYS A 1 103 ? 43.489 -48.355 27.606 1.00 43.72 103 LYS A O 1
ATOM 773 N N . GLU A 1 104 ? 42.861 -50.298 26.631 1.00 48.25 104 GLU A N 1
ATOM 774 C CA . GLU A 1 104 ? 43.019 -51.188 27.777 1.00 48.25 104 GLU A CA 1
ATOM 775 C C . GLU A 1 104 ? 44.382 -50.969 28.457 1.00 48.25 104 GLU A C 1
ATOM 777 O O . GLU A 1 104 ? 45.433 -50.998 27.814 1.00 48.25 104 GLU A O 1
ATOM 782 N N . CYS A 1 105 ? 44.363 -50.730 29.769 1.00 44.66 105 CYS A N 1
ATOM 783 C CA . CYS A 1 105 ? 45.562 -50.589 30.587 1.00 44.66 105 CYS A CA 1
ATOM 784 C C . CYS A 1 105 ? 46.160 -51.998 30.829 1.00 44.66 105 CYS A C 1
ATOM 786 O O . CYS A 1 105 ? 45.522 -52.791 31.525 1.00 44.66 105 CYS A O 1
ATOM 788 N N . PRO A 1 106 ? 47.339 -52.371 30.284 1.00 48.97 106 PRO A N 1
ATOM 789 C CA . PRO A 1 106 ? 47.756 -53.782 30.205 1.00 48.97 106 PRO A CA 1
ATOM 790 C C . PRO A 1 106 ? 48.267 -54.414 31.510 1.00 48.97 106 PRO A C 1
ATOM 792 O O . PRO A 1 106 ? 48.732 -55.551 31.488 1.00 48.97 106 PRO A O 1
ATOM 795 N N . SER A 1 107 ? 48.263 -53.705 32.641 1.00 50.28 107 SER A N 1
ATOM 796 C CA . SER A 1 107 ? 49.099 -54.066 33.798 1.00 50.28 107 SER A CA 1
ATOM 797 C C . SER A 1 107 ? 48.360 -54.375 35.107 1.00 50.28 107 SER A C 1
ATOM 799 O O . SER A 1 107 ? 49.002 -54.419 36.154 1.00 50.28 107 SER A O 1
ATOM 801 N N . CYS A 1 108 ? 47.052 -54.664 35.093 1.00 46.66 108 CYS A N 1
ATOM 802 C CA . CYS A 1 108 ? 46.334 -55.069 36.313 1.00 46.66 108 CYS A CA 1
ATOM 803 C C . CYS A 1 108 ? 45.622 -56.433 36.161 1.00 46.66 108 CYS A C 1
ATOM 805 O O . CYS A 1 108 ? 44.478 -56.478 35.709 1.00 46.66 108 CYS A O 1
ATOM 807 N N . PRO A 1 109 ? 46.256 -57.562 36.548 1.00 53.72 109 PRO A N 1
ATOM 808 C CA . PRO A 1 109 ? 45.689 -58.908 36.382 1.00 53.72 109 PRO A CA 1
ATOM 809 C C . PRO A 1 109 ? 44.507 -59.244 37.309 1.00 53.72 109 PRO A C 1
ATOM 811 O O . PRO A 1 109 ? 43.977 -60.349 37.232 1.00 53.72 109 PRO A O 1
ATOM 814 N N . SER A 1 110 ? 44.108 -58.343 38.214 1.00 53.47 110 SER A N 1
ATOM 815 C CA . SER A 1 110 ? 43.151 -58.636 39.293 1.00 53.47 110 SER A CA 1
ATOM 816 C C . SER A 1 110 ? 41.853 -57.819 39.262 1.00 53.47 110 SER A C 1
ATOM 818 O O . SER A 1 110 ? 41.065 -57.914 40.203 1.00 53.47 110 SER A O 1
ATOM 820 N N . CYS A 1 111 ? 41.569 -57.062 38.198 1.00 47.00 111 CYS A N 1
ATOM 821 C CA . CYS A 1 111 ? 40.281 -56.373 38.059 1.00 47.00 111 CYS A CA 1
ATOM 822 C C . CYS A 1 111 ? 39.226 -57.281 37.393 1.00 47.00 111 CYS A C 1
ATOM 824 O O . CYS A 1 111 ? 39.383 -57.631 36.221 1.00 47.00 111 CYS A O 1
ATOM 826 N N . PRO A 1 112 ? 38.135 -57.667 38.088 1.00 51.69 112 PRO A N 1
ATOM 827 C CA . PRO A 1 112 ? 37.049 -58.416 37.466 1.00 51.69 112 PRO A CA 1
ATOM 828 C C . PRO A 1 112 ? 36.313 -57.546 36.438 1.00 51.69 112 PRO A C 1
ATOM 830 O O . PRO A 1 112 ? 35.915 -56.417 36.723 1.00 51.69 112 PRO A O 1
ATOM 833 N N . LYS A 1 113 ? 36.115 -58.096 35.235 1.00 54.06 113 LYS A N 1
ATOM 834 C CA . LYS A 1 113 ? 35.325 -57.494 34.154 1.00 54.06 113 LYS A CA 1
ATOM 835 C C . LYS A 1 113 ? 33.838 -57.528 34.528 1.00 54.06 113 LYS A C 1
ATOM 837 O O . LYS A 1 113 ? 33.148 -58.492 34.214 1.00 54.06 113 LYS A O 1
ATOM 842 N N . SER A 1 114 ? 33.344 -56.507 35.223 1.00 49.62 114 SER A N 1
ATOM 843 C CA . SER A 1 114 ? 31.904 -56.261 35.362 1.00 49.62 114 SER A CA 1
ATOM 844 C C . SER A 1 114 ? 31.628 -54.759 35.501 1.00 49.62 114 SER A C 1
ATOM 846 O O . SER A 1 114 ? 32.367 -54.082 36.218 1.00 49.62 114 SER A O 1
ATOM 848 N N . PRO A 1 115 ? 30.600 -54.208 34.832 1.00 55.62 115 PRO A N 1
ATOM 849 C CA . PRO A 1 115 ? 30.401 -52.772 34.735 1.00 55.62 115 PRO A CA 1
ATOM 850 C C . PRO A 1 115 ? 29.479 -52.264 35.847 1.00 55.62 115 PRO A C 1
ATOM 852 O O . PRO A 1 115 ? 28.424 -51.725 35.549 1.00 55.62 115 PRO A O 1
ATOM 855 N N . VAL A 1 116 ? 29.824 -52.433 37.128 1.00 49.75 116 VAL A N 1
ATOM 856 C CA . VAL A 1 116 ? 29.122 -51.722 38.214 1.00 49.75 116 VAL A CA 1
ATOM 857 C C . VAL A 1 116 ? 30.047 -51.514 39.422 1.00 49.75 116 VAL A C 1
ATOM 859 O O . VAL A 1 116 ? 30.580 -52.471 39.973 1.00 49.75 116 VAL A O 1
ATOM 862 N N . ALA A 1 117 ? 30.119 -50.253 39.863 1.00 48.16 117 ALA A N 1
ATOM 863 C CA . ALA A 1 117 ? 30.694 -49.710 41.102 1.00 48.16 117 ALA A CA 1
ATOM 864 C C . ALA A 1 117 ? 32.211 -49.375 41.129 1.00 48.16 117 ALA A C 1
ATOM 866 O O . ALA A 1 117 ? 33.055 -50.214 40.814 1.00 48.16 117 ALA A O 1
ATOM 867 N N . PRO A 1 118 ? 32.583 -48.148 41.562 1.00 49.22 118 PRO A N 1
ATOM 868 C CA . PRO A 1 118 ? 33.976 -47.727 41.687 1.00 49.22 118 PRO A CA 1
ATOM 869 C C . PRO A 1 118 ? 34.673 -48.445 42.852 1.00 49.22 118 PRO A C 1
ATOM 871 O O . PRO A 1 118 ? 34.220 -48.422 43.997 1.00 49.22 118 PRO A O 1
ATOM 874 N N . CYS A 1 119 ? 35.809 -49.079 42.558 1.00 43.97 119 CYS A N 1
ATOM 875 C CA . CYS A 1 119 ? 36.640 -49.767 43.540 1.00 43.97 119 CYS A CA 1
ATOM 876 C C . CYS A 1 119 ? 37.341 -48.748 44.459 1.00 43.97 119 CYS A C 1
ATOM 878 O O . CYS A 1 119 ? 38.321 -48.117 44.070 1.00 43.97 119 CYS A O 1
ATOM 880 N N . ALA A 1 120 ? 36.879 -48.611 45.705 1.00 56.81 120 ALA A N 1
ATOM 881 C CA . ALA A 1 120 ? 37.439 -47.706 46.720 1.00 56.81 120 ALA A CA 1
ATOM 882 C C . ALA A 1 120 ? 38.833 -48.116 47.263 1.00 56.81 120 ALA A C 1
ATOM 884 O O . ALA A 1 120 ? 39.243 -47.657 48.327 1.00 56.81 120 ALA A O 1
ATOM 885 N N . LYS A 1 121 ? 39.559 -49.011 46.576 1.00 50.97 121 LYS A N 1
ATOM 886 C CA . LYS A 1 121 ? 40.856 -49.552 47.025 1.00 50.97 121 LYS A CA 1
ATOM 887 C C . LYS A 1 121 ? 42.015 -49.332 46.049 1.00 50.97 121 LYS A C 1
ATOM 889 O O . LYS A 1 121 ? 43.104 -49.845 46.293 1.00 50.97 121 LYS A O 1
ATOM 894 N N . CYS A 1 122 ? 41.828 -48.564 44.979 1.00 49.41 122 CYS A N 1
ATOM 895 C CA . CYS A 1 122 ? 42.949 -48.163 44.130 1.00 49.41 122 CYS A CA 1
ATOM 896 C C . CYS A 1 122 ? 43.682 -46.960 44.758 1.00 49.41 122 CYS A C 1
ATOM 898 O O . CYS A 1 122 ? 43.030 -45.959 45.063 1.00 49.41 122 CYS A O 1
ATOM 900 N N . PRO A 1 123 ? 45.013 -47.018 44.961 1.00 57.94 123 PRO A N 1
ATOM 901 C CA . PRO A 1 123 ? 45.783 -45.841 45.350 1.00 57.94 123 PRO A CA 1
ATOM 902 C C . PRO A 1 123 ? 45.674 -44.756 44.260 1.00 57.94 123 PRO A C 1
ATOM 904 O O . PRO A 1 123 ? 45.557 -45.093 43.079 1.00 57.94 123 PRO A O 1
ATOM 907 N N . PRO A 1 124 ? 45.685 -43.461 44.625 1.00 57.81 124 PRO A N 1
ATOM 908 C CA . PRO A 1 124 ? 45.476 -42.375 43.674 1.00 57.81 124 PRO A CA 1
ATOM 909 C C . PRO A 1 124 ? 46.558 -42.393 42.587 1.00 57.81 124 PRO A C 1
ATOM 911 O O . PRO A 1 124 ? 47.748 -42.302 42.886 1.00 57.81 124 PRO A O 1
ATOM 914 N N . CYS A 1 125 ? 46.146 -42.498 41.320 1.00 52.00 125 CYS A N 1
ATOM 915 C CA . CYS A 1 125 ? 47.028 -42.312 40.169 1.00 52.00 125 CYS A CA 1
ATOM 916 C C . CYS A 1 125 ? 47.561 -40.870 40.160 1.00 52.00 125 CYS A C 1
ATOM 918 O O . CYS A 1 125 ? 46.932 -39.965 39.621 1.00 52.00 125 CYS A O 1
ATOM 920 N N . THR A 1 126 ? 48.746 -40.651 40.725 1.00 55.00 126 THR A N 1
ATOM 921 C CA . THR A 1 126 ? 49.456 -39.359 40.786 1.00 55.00 126 THR A CA 1
ATOM 922 C C . THR A 1 126 ? 50.060 -38.903 39.451 1.00 55.00 126 THR A C 1
ATOM 924 O O . THR A 1 126 ? 50.792 -37.920 39.415 1.00 55.00 126 THR A O 1
ATOM 927 N N . ALA A 1 127 ? 49.752 -39.579 38.341 1.00 49.56 127 ALA A N 1
ATOM 928 C CA . ALA A 1 127 ? 50.377 -39.347 37.037 1.00 49.56 127 ALA A CA 1
ATOM 929 C C . ALA A 1 127 ? 49.390 -38.932 35.928 1.00 49.56 127 ALA A C 1
ATOM 931 O O . ALA A 1 127 ? 49.642 -39.199 34.756 1.00 49.56 127 ALA A O 1
ATOM 932 N N . CYS A 1 128 ? 48.271 -38.280 36.263 1.00 47.88 128 CYS A N 1
ATOM 933 C CA . CYS A 1 128 ? 47.477 -37.601 35.236 1.00 47.88 128 CYS A CA 1
ATOM 934 C C . CYS A 1 128 ? 48.056 -36.196 34.995 1.00 47.88 128 CYS A C 1
ATOM 936 O O . CYS A 1 128 ? 48.083 -35.400 35.937 1.00 47.88 128 CYS A O 1
ATOM 938 N N . PRO A 1 129 ? 48.523 -35.862 33.776 1.00 57.81 129 PRO A N 1
ATOM 939 C CA . PRO A 1 129 ? 48.923 -34.499 33.454 1.00 57.81 129 PRO A CA 1
ATOM 940 C C . PRO A 1 129 ? 47.725 -33.572 33.669 1.00 57.81 129 PRO A C 1
ATOM 942 O O . PRO A 1 129 ? 46.615 -33.849 33.215 1.00 57.81 129 PRO A O 1
ATOM 945 N N . THR A 1 130 ? 47.947 -32.489 34.409 1.00 58.41 130 THR A N 1
ATOM 946 C CA . THR A 1 130 ? 46.948 -31.458 34.679 1.00 58.41 130 THR A CA 1
ATOM 947 C C . THR A 1 130 ? 46.415 -30.919 33.355 1.00 58.41 130 THR A C 1
ATOM 949 O O . THR A 1 130 ? 47.155 -30.275 32.608 1.00 58.41 130 THR A O 1
ATOM 952 N N . TYR A 1 131 ? 45.146 -31.187 33.047 1.00 54.38 131 TYR A N 1
ATOM 953 C CA . TYR A 1 131 ? 44.466 -30.540 31.932 1.00 54.38 131 TYR A CA 1
ATOM 954 C C . TYR A 1 131 ? 44.464 -29.021 32.160 1.00 54.38 131 TYR A C 1
ATOM 956 O O . TYR A 1 131 ? 44.205 -28.585 33.288 1.00 54.38 131 TYR A O 1
ATOM 964 N N . PRO A 1 132 ? 44.754 -28.200 31.133 1.00 70.31 132 PRO A N 1
ATOM 965 C CA . PRO A 1 132 ? 44.592 -26.761 31.255 1.00 70.31 132 PRO A CA 1
ATOM 966 C C . PRO A 1 132 ? 43.133 -26.458 31.626 1.00 70.31 132 PRO A C 1
ATOM 968 O O . PRO A 1 132 ? 42.229 -27.143 31.133 1.00 70.31 132 PRO A O 1
ATOM 971 N N . PRO A 1 133 ? 42.886 -25.461 32.493 1.00 71.62 133 PRO A N 1
ATOM 972 C CA . PRO A 1 133 ? 41.530 -25.096 32.869 1.00 71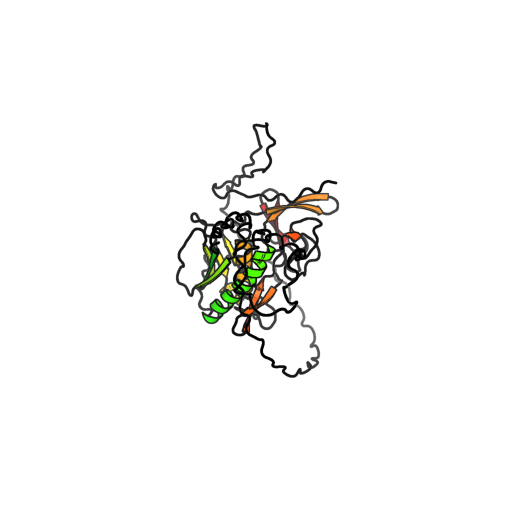.62 133 PRO A CA 1
ATOM 973 C C . PRO A 1 133 ? 40.712 -24.798 31.602 1.00 71.62 133 PRO A C 1
ATOM 975 O O . PRO A 1 133 ? 41.244 -24.190 30.664 1.00 71.62 133 PRO A O 1
ATOM 978 N N . PRO A 1 134 ? 39.445 -25.242 31.534 1.00 70.62 134 PRO A N 1
ATOM 979 C CA . PRO A 1 134 ? 38.603 -25.019 30.368 1.00 70.62 134 PRO A CA 1
ATOM 980 C C . PRO A 1 134 ? 38.563 -23.524 30.046 1.00 70.62 134 PRO A C 1
ATOM 982 O O . PRO A 1 134 ? 38.325 -22.697 30.928 1.00 70.62 134 PRO A O 1
ATOM 985 N N . LYS A 1 135 ? 38.823 -23.173 28.778 1.00 70.38 135 LYS A N 1
ATOM 986 C CA . LYS A 1 135 ? 38.669 -21.798 28.294 1.00 70.38 135 LYS A CA 1
ATOM 987 C C . LYS A 1 135 ? 37.233 -21.362 28.574 1.00 70.38 135 LYS A C 1
ATOM 989 O O . LYS A 1 135 ? 36.300 -21.874 27.960 1.00 70.38 135 LYS A O 1
ATOM 994 N N . ILE A 1 136 ? 37.073 -20.424 29.502 1.00 73.81 136 ILE A N 1
ATOM 995 C CA . ILE A 1 136 ? 35.797 -19.767 29.763 1.00 73.81 136 ILE A CA 1
ATOM 996 C C . ILE A 1 136 ? 35.432 -19.031 28.473 1.00 73.81 136 ILE A C 1
ATOM 998 O O . ILE A 1 136 ? 36.173 -18.151 28.030 1.00 73.81 136 ILE A O 1
ATOM 1002 N N . CYS A 1 137 ? 34.340 -19.441 27.826 1.00 65.31 137 CYS A N 1
ATOM 1003 C CA . CYS A 1 137 ? 33.824 -18.705 26.679 1.00 65.31 137 CYS A CA 1
ATOM 1004 C C . CYS A 1 137 ? 33.445 -17.294 27.151 1.00 65.31 137 CYS A C 1
ATOM 1006 O O . CYS A 1 137 ? 32.878 -17.166 28.242 1.00 65.31 137 CYS A O 1
ATOM 1008 N N . PRO A 1 138 ? 33.756 -16.241 26.377 1.00 76.69 138 PRO A N 1
ATOM 1009 C CA . PRO A 1 138 ? 33.272 -14.912 26.708 1.00 76.69 138 PRO A CA 1
ATOM 1010 C C . PRO A 1 138 ? 31.741 -14.956 26.839 1.00 76.69 138 PRO A C 1
ATOM 1012 O O . PRO A 1 138 ? 31.091 -15.714 26.110 1.00 76.69 138 PRO A O 1
ATOM 1015 N N . PRO A 1 139 ? 31.158 -14.191 27.779 1.00 74.38 139 PRO A N 1
ATOM 1016 C CA . PRO A 1 139 ? 29.712 -14.110 27.904 1.00 74.38 139 PRO A CA 1
ATOM 1017 C C . PRO A 1 139 ? 29.105 -13.716 26.550 1.00 74.38 139 PRO A C 1
ATOM 1019 O O . PRO A 1 139 ? 29.719 -12.925 25.824 1.00 74.38 139 PRO A O 1
ATOM 1022 N N . PRO A 1 140 ? 27.933 -14.272 26.189 1.00 72.19 140 PRO A N 1
ATOM 1023 C CA . PRO A 1 140 ? 27.294 -13.974 24.917 1.00 72.19 140 PRO A CA 1
ATOM 1024 C C . PRO A 1 140 ? 27.151 -12.462 24.768 1.00 72.19 140 PRO A C 1
ATOM 1026 O O . PRO A 1 140 ? 26.611 -11.784 25.644 1.00 72.19 140 PRO A O 1
ATOM 1029 N N . THR A 1 141 ? 27.686 -11.927 23.672 1.00 75.25 141 THR A N 1
ATOM 1030 C CA . THR A 1 141 ? 27.529 -10.518 23.327 1.00 75.25 141 THR A CA 1
ATOM 1031 C C . THR A 1 141 ? 26.036 -10.240 23.194 1.00 75.25 141 THR A C 1
ATOM 1033 O O . THR A 1 141 ? 25.365 -10.854 22.364 1.00 75.25 141 THR A O 1
ATOM 1036 N N . ILE A 1 142 ? 25.508 -9.350 24.039 1.00 68.38 142 ILE A N 1
ATOM 1037 C CA . ILE A 1 142 ? 24.119 -8.899 23.949 1.00 68.38 142 ILE A CA 1
ATOM 1038 C C . ILE A 1 142 ? 23.953 -8.294 22.556 1.00 68.38 142 ILE A C 1
ATOM 1040 O O . ILE A 1 142 ? 24.591 -7.289 22.235 1.00 68.38 142 ILE A O 1
ATOM 1044 N N . CYS A 1 143 ? 23.145 -8.936 21.714 1.00 52.44 143 CYS A N 1
ATOM 1045 C CA . CYS A 1 143 ? 22.813 -8.380 20.413 1.00 52.44 143 CYS A CA 1
ATOM 1046 C C . CYS A 1 143 ? 22.070 -7.060 20.650 1.00 52.44 143 CYS A C 1
ATOM 1048 O O . CYS A 1 143 ? 21.189 -7.022 21.515 1.00 52.44 143 CYS A O 1
ATOM 1050 N N . PRO A 1 144 ? 22.422 -5.974 19.941 1.00 68.75 144 PRO A N 1
ATOM 1051 C CA . PRO A 1 144 ? 21.678 -4.731 20.053 1.00 68.75 144 PRO A CA 1
ATOM 1052 C C . PRO A 1 144 ? 20.200 -5.028 19.793 1.00 68.75 144 PRO A C 1
ATOM 1054 O O . PRO A 1 144 ? 19.856 -5.657 18.793 1.00 68.75 144 PRO A O 1
ATOM 1057 N N . SER A 1 145 ? 19.337 -4.627 20.728 1.00 69.00 145 SER A N 1
ATOM 1058 C CA . SER A 1 145 ? 17.892 -4.758 20.566 1.00 69.00 145 SER A CA 1
ATOM 1059 C C . SER A 1 145 ? 17.487 -3.923 19.361 1.00 69.00 145 SER A C 1
ATOM 1061 O O . SER A 1 145 ? 17.506 -2.693 19.421 1.00 69.00 145 SER A O 1
ATOM 1063 N N . VAL A 1 146 ? 17.147 -4.585 18.260 1.00 68.75 146 VAL A N 1
ATOM 1064 C CA . VAL A 1 146 ? 16.546 -3.921 17.110 1.00 68.75 146 VAL A CA 1
ATOM 1065 C C . VAL A 1 146 ? 15.179 -3.422 17.560 1.00 68.75 146 VAL A C 1
ATOM 1067 O O . VAL A 1 146 ? 14.284 -4.211 17.858 1.00 68.75 146 VAL A O 1
ATOM 1070 N N . THR A 1 147 ? 15.033 -2.106 17.669 1.00 78.38 147 THR A N 1
ATOM 1071 C CA . THR A 1 147 ? 13.732 -1.502 17.962 1.00 78.38 147 THR A CA 1
ATOM 1072 C C . THR A 1 147 ? 12.949 -1.452 16.658 1.00 78.38 147 THR A C 1
ATOM 1074 O O . THR A 1 147 ? 13.417 -0.838 15.703 1.00 78.38 147 THR A O 1
ATOM 1077 N N . ALA A 1 148 ? 11.787 -2.102 16.609 1.00 84.00 148 ALA A N 1
ATOM 1078 C CA . ALA A 1 148 ? 10.910 -2.041 15.445 1.00 84.00 148 ALA A CA 1
ATOM 1079 C C . ALA A 1 148 ? 10.445 -0.598 15.181 1.00 84.00 148 ALA A C 1
ATOM 1081 O O . ALA A 1 148 ? 10.162 0.152 16.125 1.00 84.00 148 ALA A O 1
ATOM 1082 N N . THR A 1 149 ? 10.341 -0.224 13.905 1.00 91.69 149 THR A N 1
ATOM 1083 C CA . THR A 1 149 ? 9.757 1.059 13.490 1.00 91.69 149 THR A CA 1
ATOM 1084 C C . THR A 1 149 ? 8.265 1.051 13.808 1.00 91.69 149 THR A C 1
ATOM 1086 O O . THR A 1 149 ? 7.561 0.090 13.493 1.00 91.69 149 THR A O 1
ATOM 1089 N N . LYS A 1 150 ? 7.761 2.114 14.442 1.00 94.50 150 LYS A N 1
ATOM 1090 C CA . LYS A 1 150 ? 6.340 2.212 14.800 1.00 94.50 150 LYS A CA 1
ATOM 1091 C C . LYS A 1 150 ? 5.569 2.933 13.706 1.00 94.50 150 LYS A C 1
ATOM 1093 O O . LYS A 1 150 ? 5.967 4.013 13.278 1.00 94.50 150 LYS A O 1
ATOM 1098 N N . VAL A 1 151 ? 4.438 2.365 13.313 1.00 96.50 151 VAL A N 1
ATOM 1099 C CA . VAL A 1 151 ? 3.493 2.977 12.377 1.00 96.50 151 VAL A CA 1
ATOM 1100 C C . VAL A 1 151 ? 2.179 3.178 13.109 1.00 96.50 151 VAL A C 1
ATOM 1102 O O . VAL A 1 151 ? 1.604 2.217 13.609 1.00 96.50 151 VAL A O 1
ATOM 1105 N N . TYR A 1 152 ? 1.695 4.411 13.194 1.00 96.81 152 TYR A N 1
ATOM 1106 C CA . TYR A 1 152 ? 0.401 4.683 13.811 1.00 96.81 152 TYR A CA 1
ATOM 1107 C C . TYR A 1 152 ? -0.687 4.785 12.750 1.00 96.81 152 TYR A C 1
ATOM 1109 O O . TYR A 1 152 ? -0.639 5.664 11.893 1.00 96.81 152 TYR A O 1
ATOM 1117 N N . LEU A 1 153 ? -1.678 3.902 12.849 1.00 97.75 153 LEU A N 1
ATOM 1118 C CA . LEU A 1 153 ? -2.916 3.958 12.083 1.00 97.75 153 LEU A CA 1
ATOM 1119 C C . LEU A 1 153 ? -3.920 4.809 12.864 1.00 97.75 153 LEU A C 1
ATOM 1121 O O . LEU A 1 153 ? -4.482 4.357 13.862 1.00 97.75 153 LEU A O 1
ATOM 1125 N N . ILE A 1 154 ? -4.095 6.056 12.439 1.00 97.19 154 ILE A N 1
ATOM 1126 C CA . ILE A 1 154 ? -4.839 7.082 13.167 1.00 97.19 154 ILE A CA 1
ATOM 1127 C C . ILE A 1 154 ? -6.198 7.256 12.506 1.00 97.19 154 ILE A C 1
ATOM 1129 O O . ILE A 1 154 ? -6.295 7.692 11.360 1.00 97.19 154 ILE A O 1
ATOM 1133 N N . ASN A 1 155 ? -7.259 6.940 13.237 1.00 97.31 155 ASN A N 1
ATOM 1134 C CA . ASN A 1 155 ? -8.614 7.135 12.752 1.00 97.31 155 ASN A CA 1
ATOM 1135 C C . ASN A 1 155 ? -9.152 8.502 13.181 1.00 97.31 155 ASN A C 1
ATOM 1137 O O . ASN A 1 155 ? -9.410 8.723 14.363 1.00 97.31 155 ASN A O 1
ATOM 1141 N N . THR A 1 156 ? -9.335 9.412 12.223 1.00 96.38 156 THR A N 1
ATOM 1142 C CA . THR A 1 156 ? -9.978 10.718 12.451 1.00 96.38 156 THR A CA 1
ATOM 1143 C C . THR A 1 156 ? -11.413 10.757 11.916 1.00 96.38 156 THR A C 1
ATOM 1145 O O . THR A 1 156 ? -12.033 11.818 11.843 1.00 96.38 156 THR A O 1
ATOM 1148 N N . THR A 1 157 ? -11.959 9.595 11.547 1.00 96.06 157 THR A N 1
ATOM 1149 C CA . THR A 1 157 ? -13.283 9.441 10.937 1.00 96.06 157 THR A CA 1
ATOM 1150 C C . THR A 1 157 ? -14.270 8.756 11.880 1.00 96.06 157 THR A C 1
ATOM 1152 O O . THR A 1 157 ? -13.886 8.166 12.887 1.00 96.06 157 THR A O 1
ATOM 1155 N N . THR A 1 158 ? -15.560 8.799 11.540 1.00 96.38 158 THR A N 1
ATOM 1156 C CA . THR A 1 158 ? -16.615 8.058 12.255 1.00 96.38 158 THR A CA 1
ATOM 1157 C C . THR A 1 158 ? -17.074 6.801 11.512 1.00 96.38 158 THR A C 1
ATOM 1159 O O . THR A 1 158 ? -17.835 6.010 12.062 1.00 96.38 158 THR A O 1
ATOM 1162 N N . GLN A 1 159 ? -16.632 6.615 10.266 1.00 97.31 159 GLN A N 1
ATOM 1163 C CA . GLN A 1 159 ? -17.008 5.507 9.386 1.00 97.31 159 GLN A CA 1
ATOM 1164 C C . GLN A 1 159 ? -16.229 4.228 9.703 1.00 97.31 159 GLN A C 1
ATOM 1166 O O . GLN A 1 159 ? -16.708 3.136 9.409 1.00 97.31 159 GLN A O 1
ATOM 1171 N N . VAL A 1 160 ? -15.045 4.359 10.304 1.00 97.38 160 VAL A N 1
ATOM 1172 C CA . VAL A 1 160 ? -14.227 3.232 10.757 1.00 97.38 160 VAL A CA 1
ATOM 1173 C C . VAL A 1 160 ? -14.432 3.061 12.256 1.00 97.38 160 VAL A C 1
ATOM 1175 O O . VAL A 1 160 ? -14.163 3.977 13.033 1.00 97.38 160 VAL A O 1
ATOM 1178 N N . THR A 1 161 ? -14.932 1.903 12.681 1.00 97.25 161 THR A N 1
ATOM 1179 C CA . THR A 1 161 ? -15.105 1.605 14.108 1.00 97.25 161 THR A CA 1
ATOM 1180 C C . THR A 1 161 ? -13.772 1.240 14.760 1.00 97.25 161 THR A C 1
ATOM 1182 O O . THR A 1 161 ? -12.814 0.847 14.095 1.00 97.25 161 THR A O 1
ATOM 1185 N N . GLU A 1 162 ? -13.703 1.331 16.089 1.00 96.56 162 GLU A N 1
ATOM 1186 C CA . GLU A 1 162 ? -12.522 0.902 16.848 1.00 96.56 162 GLU A CA 1
ATOM 1187 C C . GLU A 1 162 ? -12.191 -0.580 16.628 1.00 96.56 162 GLU A C 1
ATOM 1189 O O . GLU A 1 162 ? -11.032 -0.921 16.401 1.00 96.56 162 GLU A O 1
ATOM 1194 N N . GLU A 1 163 ? -13.203 -1.450 16.607 1.00 97.25 163 GLU A N 1
ATOM 1195 C CA . GLU A 1 163 ? -13.023 -2.875 16.312 1.00 97.25 163 GLU A CA 1
ATOM 1196 C C . GLU A 1 163 ? -12.429 -3.095 14.914 1.00 97.25 163 GLU A C 1
ATOM 1198 O O . GLU A 1 163 ? -11.503 -3.892 14.753 1.00 97.25 163 GLU A O 1
ATOM 1203 N N . GLN A 1 164 ? -12.910 -2.354 13.911 1.00 98.00 164 GLN A N 1
ATOM 1204 C CA . GLN A 1 164 ? -12.370 -2.436 12.556 1.00 98.00 164 GLN A CA 1
ATOM 1205 C C . GLN A 1 164 ? -10.921 -1.952 12.498 1.00 98.00 164 GLN A C 1
ATOM 1207 O O . GLN A 1 164 ? -10.076 -2.615 11.901 1.00 98.00 164 GLN A O 1
ATOM 1212 N N . GLY A 1 165 ? -10.612 -0.832 13.148 1.00 98.12 165 GLY A N 1
ATOM 1213 C CA . GLY A 1 165 ? -9.256 -0.296 13.209 1.00 98.12 165 GLY A CA 1
ATOM 1214 C C . GLY A 1 165 ? -8.255 -1.236 13.888 1.00 98.12 165 GLY A C 1
ATOM 1215 O O . GLY A 1 165 ? -7.144 -1.422 13.389 1.00 98.12 165 GLY A O 1
ATOM 1216 N N . LEU A 1 166 ? -8.661 -1.888 14.982 1.00 97.81 166 LEU A N 1
ATOM 1217 C CA . LEU A 1 166 ? -7.853 -2.898 15.670 1.00 97.81 166 LEU A CA 1
ATOM 1218 C C . LEU A 1 166 ? -7.627 -4.140 14.799 1.00 97.81 166 LEU A C 1
ATOM 1220 O O . LEU A 1 166 ? -6.485 -4.582 14.666 1.00 97.81 166 LEU A O 1
ATOM 1224 N N . ALA A 1 167 ? -8.680 -4.667 14.163 1.00 98.50 167 ALA A N 1
ATOM 1225 C CA . ALA A 1 167 ? -8.566 -5.810 13.254 1.00 98.50 167 ALA A CA 1
ATOM 1226 C C . ALA A 1 167 ? -7.661 -5.493 12.052 1.00 98.50 167 ALA A C 1
ATOM 1228 O O . ALA A 1 167 ? -6.835 -6.319 11.657 1.00 98.50 167 ALA A O 1
ATOM 1229 N N . MET A 1 168 ? -7.772 -4.276 11.506 1.00 98.56 168 MET A N 1
ATOM 1230 C CA . MET A 1 168 ? -6.919 -3.786 10.427 1.00 98.56 168 MET A CA 1
ATOM 1231 C C . MET A 1 168 ? -5.449 -3.747 10.859 1.00 98.56 168 MET A C 1
ATOM 1233 O O . MET A 1 168 ? -4.609 -4.339 10.189 1.00 98.56 168 MET A O 1
ATOM 1237 N N . ALA A 1 169 ? -5.130 -3.125 12.000 1.00 98.56 169 ALA A N 1
ATOM 1238 C CA . ALA A 1 169 ? -3.758 -3.060 12.507 1.00 98.56 169 ALA A CA 1
ATOM 1239 C C . ALA A 1 169 ? -3.170 -4.450 12.804 1.00 98.56 169 ALA A C 1
ATOM 1241 O O . ALA A 1 169 ? -2.002 -4.702 12.510 1.00 98.56 169 ALA A O 1
ATOM 1242 N N . GLU A 1 170 ? -3.960 -5.375 13.353 1.00 98.50 170 GLU A N 1
ATOM 1243 C CA . GLU A 1 170 ? -3.530 -6.757 13.579 1.00 98.50 170 GLU A CA 1
ATOM 1244 C C . GLU A 1 170 ? -3.158 -7.458 12.263 1.00 98.50 170 GLU A C 1
ATOM 1246 O O . GLU A 1 170 ? -2.080 -8.044 12.157 1.00 98.50 170 GLU A O 1
ATOM 1251 N N . CYS A 1 171 ? -4.013 -7.366 11.244 1.00 98.69 171 CYS A N 1
ATOM 1252 C CA . CYS A 1 171 ? -3.769 -7.995 9.945 1.00 98.69 171 CYS A CA 1
ATOM 1253 C C . CYS A 1 171 ? -2.591 -7.358 9.199 1.00 98.69 171 CYS A C 1
ATOM 1255 O O . CYS A 1 171 ? -1.793 -8.072 8.593 1.00 98.69 171 CYS A O 1
ATOM 1257 N N . LEU A 1 172 ? -2.426 -6.036 9.295 1.00 98.69 172 LEU A N 1
ATOM 1258 C CA . LEU A 1 172 ? -1.265 -5.345 8.734 1.00 98.69 172 LEU A CA 1
ATOM 1259 C C . LEU A 1 172 ? 0.033 -5.788 9.417 1.00 98.69 172 LEU A C 1
ATOM 1261 O O . LEU A 1 172 ? 1.021 -6.020 8.733 1.00 98.69 172 LEU A O 1
ATOM 1265 N N . ASN A 1 173 ? 0.044 -5.995 10.739 1.00 98.44 173 ASN A N 1
ATOM 1266 C CA . ASN A 1 173 ? 1.218 -6.561 11.416 1.00 98.44 173 ASN A CA 1
ATOM 1267 C C . ASN A 1 173 ? 1.574 -7.961 10.888 1.00 98.44 173 ASN A C 1
ATOM 1269 O O . ASN 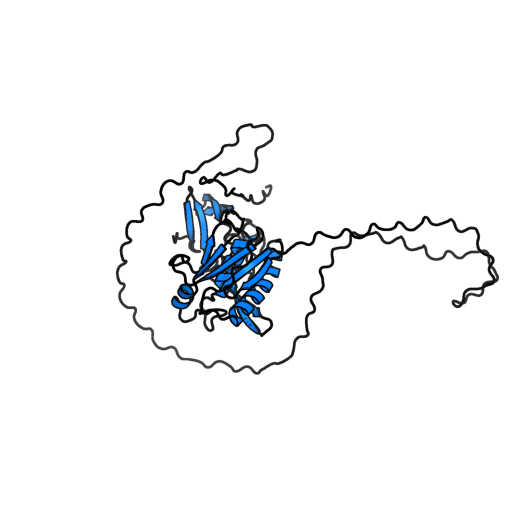A 1 173 ? 2.754 -8.268 10.742 1.00 98.44 173 ASN A O 1
ATOM 1273 N N . GLN A 1 174 ? 0.581 -8.796 10.562 1.00 98.31 174 GLN A N 1
ATOM 1274 C CA . GLN A 1 174 ? 0.830 -10.107 9.950 1.00 98.31 174 GLN A CA 1
ATOM 1275 C C . GLN A 1 174 ? 1.419 -9.973 8.536 1.00 98.31 174 GLN A C 1
ATOM 1277 O O . GLN A 1 174 ? 2.390 -10.660 8.218 1.00 98.31 174 GLN A O 1
ATOM 1282 N N . GLN A 1 175 ? 0.879 -9.069 7.710 1.00 98.56 175 GLN A N 1
ATOM 1283 C CA . GLN A 1 175 ? 1.426 -8.770 6.383 1.00 98.56 175 GLN A CA 1
ATOM 1284 C C . GLN A 1 175 ? 2.871 -8.259 6.473 1.00 98.56 175 GLN A C 1
ATOM 1286 O O . GLN A 1 175 ? 3.733 -8.732 5.734 1.00 98.56 175 GLN A O 1
ATOM 1291 N N . MET A 1 176 ? 3.151 -7.345 7.407 1.00 98.25 176 MET A N 1
ATOM 1292 C CA . MET A 1 176 ? 4.475 -6.742 7.564 1.00 98.25 176 MET A CA 1
ATOM 1293 C C . MET A 1 176 ? 5.560 -7.763 7.906 1.00 98.25 176 MET A C 1
ATOM 1295 O O . MET A 1 176 ? 6.699 -7.565 7.505 1.00 98.25 176 MET A O 1
ATOM 1299 N N . ILE A 1 177 ? 5.242 -8.869 8.590 1.00 97.69 177 ILE A N 1
ATOM 1300 C CA . ILE A 1 177 ? 6.228 -9.931 8.859 1.00 97.69 177 ILE A CA 1
ATOM 1301 C C . ILE A 1 177 ? 6.784 -10.491 7.544 1.00 97.69 177 ILE A C 1
ATOM 1303 O O . ILE A 1 177 ? 8.000 -10.539 7.365 1.00 97.69 177 ILE A O 1
ATOM 1307 N N . GLN A 1 178 ? 5.895 -10.880 6.628 1.00 98.00 178 GLN A N 1
ATOM 1308 C CA . GLN A 1 178 ? 6.276 -11.469 5.340 1.00 98.00 178 GLN A CA 1
ATOM 1309 C C . GLN A 1 178 ? 6.931 -10.421 4.443 1.00 98.00 178 GLN A C 1
ATOM 1311 O O . GLN A 1 178 ? 8.012 -10.649 3.908 1.00 98.00 178 GLN A O 1
ATOM 1316 N N . PHE A 1 179 ? 6.326 -9.236 4.366 1.00 98.44 179 PHE A N 1
ATOM 1317 C CA . PHE A 1 179 ? 6.845 -8.127 3.578 1.00 98.44 179 PHE A CA 1
ATOM 1318 C C . PHE A 1 179 ? 8.276 -7.739 3.975 1.00 98.44 179 PHE A C 1
ATOM 1320 O O . PHE A 1 179 ? 9.155 -7.609 3.122 1.00 98.44 179 PHE A O 1
ATOM 1327 N N . CYS A 1 180 ? 8.535 -7.586 5.279 1.00 97.88 180 CYS A N 1
ATOM 1328 C CA . CYS A 1 180 ? 9.863 -7.259 5.786 1.00 97.88 180 CYS A CA 1
ATOM 1329 C C . CYS A 1 180 ? 10.885 -8.354 5.466 1.00 97.88 180 CYS A C 1
ATOM 1331 O O . CYS A 1 180 ? 12.027 -8.025 5.158 1.00 97.88 180 CYS A O 1
ATOM 1333 N N . GLU A 1 181 ? 10.502 -9.631 5.525 1.00 97.38 181 GLU A N 1
ATOM 1334 C CA . GLU A 1 181 ? 11.383 -10.739 5.145 1.00 97.38 181 GLU A CA 1
ATOM 1335 C C . GLU A 1 181 ? 11.725 -10.687 3.649 1.00 97.38 181 GLU A C 1
ATOM 1337 O O . GLU A 1 181 ? 12.900 -10.708 3.278 1.00 97.38 181 GLU A O 1
ATOM 1342 N N . GLU A 1 182 ? 10.713 -10.535 2.795 1.00 98.00 182 GLU A N 1
ATOM 1343 C CA . GLU A 1 182 ? 10.850 -10.525 1.335 1.00 98.00 182 GLU A CA 1
ATOM 1344 C C . GLU A 1 182 ? 11.667 -9.331 0.813 1.00 98.00 182 GLU A C 1
ATOM 1346 O O . GLU A 1 182 ? 12.397 -9.455 -0.176 1.00 98.00 182 GLU A O 1
ATOM 1351 N N . TRP A 1 183 ? 11.600 -8.191 1.506 1.00 97.31 183 TRP A N 1
ATOM 1352 C CA . TRP A 1 183 ? 12.361 -6.978 1.191 1.00 97.31 183 TRP A CA 1
ATOM 1353 C C . TRP A 1 183 ? 13.615 -6.770 2.054 1.00 97.31 183 TRP A C 1
ATOM 1355 O O . TRP A 1 183 ? 14.292 -5.748 1.910 1.00 97.31 183 TRP A O 1
ATOM 1365 N N . ALA A 1 184 ? 13.957 -7.731 2.919 1.00 97.00 184 ALA A N 1
ATOM 1366 C CA . ALA A 1 184 ? 15.085 -7.664 3.853 1.00 97.00 184 ALA A CA 1
ATOM 1367 C C . ALA A 1 184 ? 15.109 -6.376 4.709 1.00 97.00 184 ALA A C 1
ATOM 1369 O O . ALA A 1 184 ? 16.160 -5.768 4.936 1.00 97.00 184 ALA A O 1
ATOM 1370 N N . LEU A 1 185 ? 13.936 -5.954 5.180 1.00 95.19 185 LEU A N 1
ATOM 1371 C CA . LEU A 1 185 ? 13.748 -4.770 6.013 1.00 95.19 185 LEU A CA 1
ATOM 1372 C C . LEU A 1 185 ? 13.846 -5.100 7.503 1.00 95.19 185 LEU A C 1
ATOM 1374 O O . LEU A 1 185 ? 13.680 -6.238 7.941 1.00 95.19 185 LEU A O 1
ATOM 1378 N N . GLN A 1 186 ? 14.053 -4.057 8.308 1.00 93.62 186 GLN A N 1
ATOM 1379 C CA . GLN A 1 186 ? 13.814 -4.159 9.745 1.00 93.62 186 GLN A CA 1
ATOM 1380 C C . GLN A 1 186 ? 12.307 -4.313 10.021 1.00 93.62 186 GLN A C 1
ATOM 1382 O O . GLN A 1 186 ? 11.497 -3.829 9.226 1.00 93.62 186 GLN A O 1
ATOM 1387 N N . PRO A 1 187 ? 11.913 -4.943 11.141 1.00 92.75 187 PRO A N 1
ATOM 1388 C CA . PRO A 1 187 ? 10.506 -5.097 11.487 1.00 92.75 187 PRO A CA 1
ATOM 1389 C C . PRO A 1 187 ? 9.792 -3.759 11.704 1.00 92.75 187 PRO 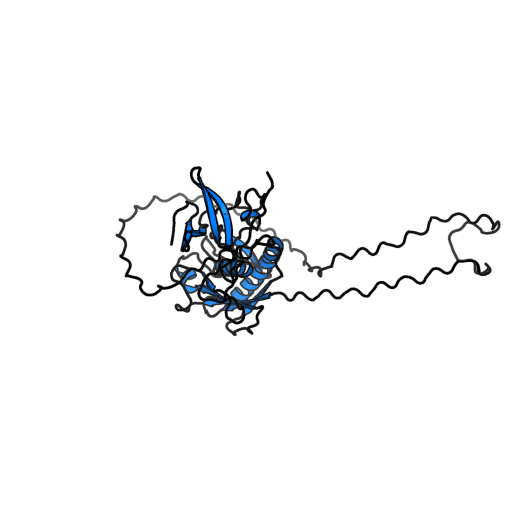A C 1
ATOM 1391 O O . PRO A 1 187 ? 10.328 -2.845 12.340 1.00 92.75 187 PRO A O 1
ATOM 1394 N N . TYR A 1 188 ? 8.541 -3.699 11.254 1.00 95.81 188 TYR A N 1
ATOM 1395 C CA . TYR A 1 188 ? 7.597 -2.625 11.554 1.00 95.81 188 TYR A CA 1
ATOM 1396 C C . TYR A 1 188 ? 6.513 -3.128 12.508 1.00 95.81 188 TYR A C 1
ATOM 1398 O O . TYR A 1 188 ? 6.209 -4.319 12.562 1.00 95.81 188 TYR A O 1
ATOM 1406 N N . THR A 1 189 ? 5.916 -2.218 13.273 1.00 96.31 189 THR A N 1
ATOM 1407 C CA . THR A 1 189 ? 4.760 -2.517 14.119 1.00 96.31 189 THR A CA 1
ATOM 1408 C C . THR A 1 189 ? 3.686 -1.464 13.922 1.00 96.31 189 THR A C 1
ATOM 1410 O O . THR A 1 189 ? 3.895 -0.290 14.231 1.00 96.31 189 THR A O 1
ATOM 1413 N N . VAL A 1 190 ? 2.531 -1.902 13.430 1.00 97.69 190 VAL A N 1
ATOM 1414 C CA . VAL A 1 190 ? 1.344 -1.074 13.236 1.00 97.69 190 VAL A CA 1
ATOM 1415 C C . VAL A 1 190 ? 0.552 -1.000 14.538 1.00 97.69 190 VAL A C 1
ATOM 1417 O O . VAL A 1 190 ? 0.223 -2.020 15.142 1.00 97.69 190 VAL A O 1
ATOM 1420 N N . ILE A 1 191 ? 0.248 0.217 14.978 1.00 96.44 191 ILE A N 1
ATOM 1421 C CA . ILE A 1 191 ? -0.462 0.525 16.218 1.00 96.44 191 ILE A CA 1
ATOM 1422 C C . ILE A 1 191 ? -1.696 1.344 15.852 1.00 96.44 191 ILE A C 1
ATOM 1424 O O . ILE A 1 191 ? -1.580 2.446 15.319 1.00 96.44 191 ILE A O 1
ATOM 1428 N N . TYR A 1 192 ? -2.879 0.820 16.156 1.00 97.25 192 TYR A N 1
ATOM 1429 C CA . TYR A 1 192 ? -4.118 1.572 15.991 1.00 97.25 192 TYR A CA 1
ATOM 1430 C C . TYR A 1 192 ? -4.249 2.664 17.065 1.00 97.25 192 TYR A C 1
ATOM 1432 O O . TYR A 1 192 ? -3.979 2.417 18.241 1.00 97.25 192 TYR A O 1
ATOM 1440 N N . SER A 1 193 ? -4.691 3.858 16.664 1.00 95.00 193 SER A N 1
ATOM 1441 C CA . SER A 1 193 ? -5.038 4.964 17.558 1.00 95.00 193 SER A CA 1
ATOM 1442 C C . SER A 1 193 ? -6.380 5.571 17.157 1.00 95.00 193 SER A C 1
ATOM 1444 O O . SER A 1 193 ? -6.584 5.987 16.015 1.00 95.00 193 SER A O 1
ATOM 1446 N N . SER A 1 194 ? -7.292 5.676 18.121 1.00 84.62 194 SER A N 1
ATOM 1447 C CA . SER A 1 194 ? -8.675 6.120 17.920 1.00 84.62 194 SER A CA 1
ATOM 1448 C C . SER A 1 194 ? -8.869 7.641 17.836 1.00 84.62 194 SER A C 1
ATOM 1450 O O . SER A 1 194 ? -10.000 8.080 18.018 1.00 84.62 194 SER A O 1
ATOM 1452 N N . SER A 1 195 ? -7.799 8.417 17.573 1.00 71.88 195 SER A N 1
ATOM 1453 C CA . SER A 1 195 ? -7.715 9.891 17.355 1.00 71.88 195 SER A CA 1
ATOM 1454 C C . SER A 1 195 ? -6.702 10.610 18.254 1.00 71.88 195 SER A C 1
ATOM 1456 O O . SER A 1 195 ? -6.460 11.805 18.082 1.00 71.88 195 SER A O 1
ATOM 1458 N N . VAL A 1 196 ? -6.073 9.910 19.203 1.00 76.62 196 VAL A N 1
ATOM 1459 C CA . VAL A 1 196 ? -5.000 10.506 20.006 1.00 76.62 196 VAL A CA 1
ATOM 1460 C C . VAL A 1 196 ? -3.753 10.611 19.140 1.00 76.62 196 VAL A C 1
ATOM 1462 O O . VAL A 1 196 ? -3.237 9.596 18.663 1.00 76.62 196 VAL A O 1
ATOM 1465 N N . GLU A 1 197 ? -3.279 11.841 18.946 1.00 85.19 197 GLU A N 1
ATOM 1466 C CA . GLU A 1 197 ? -2.049 12.106 18.209 1.00 85.19 197 GLU A CA 1
ATOM 1467 C C . GLU A 1 197 ? -0.879 11.383 18.904 1.00 85.19 197 GLU A C 1
ATOM 1469 O O . GLU A 1 197 ? -0.612 11.625 20.088 1.00 85.19 197 GLU A O 1
ATOM 1474 N N . PRO A 1 198 ? -0.204 10.452 18.214 1.00 82.94 198 PRO A N 1
ATOM 1475 C CA . PRO A 1 198 ? 0.841 9.652 18.825 1.00 82.94 198 PRO A CA 1
ATOM 1476 C C . PRO A 1 198 ? 2.129 10.466 19.024 1.00 82.94 198 PRO A C 1
ATOM 1478 O O . PRO A 1 198 ? 2.354 11.462 18.332 1.00 82.94 198 PRO A O 1
ATOM 1481 N N . PRO A 1 199 ? 3.028 10.027 19.924 1.00 78.38 199 PRO A N 1
ATOM 1482 C CA . PRO A 1 199 ? 4.336 10.650 20.080 1.00 78.38 199 PRO A CA 1
ATOM 1483 C C . PRO A 1 199 ? 5.103 10.658 18.753 1.00 78.38 199 PRO A C 1
ATOM 1485 O O . PRO A 1 199 ? 5.274 9.615 18.123 1.00 78.38 199 PRO A O 1
ATOM 1488 N N . THR A 1 200 ? 5.593 11.827 18.349 1.00 75.06 200 THR A N 1
ATOM 1489 C CA . THR A 1 200 ? 6.424 11.982 17.151 1.00 75.06 200 THR A CA 1
ATOM 1490 C C . THR A 1 200 ? 7.882 11.696 17.514 1.00 75.06 200 THR A C 1
ATOM 1492 O O . THR A 1 200 ? 8.497 12.450 18.267 1.00 75.06 200 THR A O 1
ATOM 1495 N N . THR A 1 201 ? 8.442 10.608 16.988 1.00 76.38 201 THR A N 1
ATOM 1496 C CA . THR A 1 201 ? 9.890 10.336 17.005 1.00 76.38 201 THR A CA 1
ATOM 1497 C C . THR A 1 201 ? 10.398 10.161 15.577 1.00 76.38 201 THR A C 1
ATOM 1499 O O . THR A 1 201 ? 9.615 9.856 14.684 1.00 76.38 201 THR A O 1
ATOM 1502 N N . THR A 1 202 ? 11.711 10.267 15.366 1.00 68.44 202 THR A N 1
ATOM 1503 C CA . THR A 1 202 ? 12.366 10.056 14.055 1.00 68.44 202 THR A CA 1
ATOM 1504 C C . THR A 1 202 ? 12.196 8.643 13.475 1.00 68.44 202 THR A C 1
ATOM 1506 O O . THR A 1 202 ? 12.581 8.385 12.344 1.00 68.44 202 THR A O 1
ATOM 1509 N N . SER A 1 203 ? 11.643 7.711 14.252 1.00 73.94 203 SER A N 1
ATOM 1510 C CA . SER A 1 203 ? 11.366 6.316 13.887 1.00 73.94 203 SER A CA 1
ATOM 1511 C C . SER A 1 203 ? 9.864 6.013 13.848 1.00 73.94 203 SER A C 1
ATOM 1513 O O . SER A 1 203 ? 9.438 4.882 14.100 1.00 73.94 203 SER A O 1
ATOM 1515 N N . THR A 1 204 ? 9.057 7.045 13.602 1.00 85.69 204 THR A N 1
ATOM 1516 C CA . THR A 1 204 ? 7.601 6.957 13.557 1.00 85.69 204 THR A CA 1
ATOM 1517 C C . THR A 1 204 ? 7.092 7.255 12.152 1.00 85.69 204 THR A C 1
ATOM 1519 O O . THR A 1 204 ? 7.484 8.247 11.549 1.00 85.69 204 THR A O 1
ATOM 1522 N N . MET A 1 205 ? 6.166 6.429 11.670 1.00 94.88 205 MET A N 1
ATOM 1523 C CA . MET A 1 205 ? 5.314 6.715 10.513 1.00 94.88 205 MET A CA 1
ATOM 1524 C C . MET A 1 205 ? 3.867 6.905 10.969 1.00 94.88 205 MET A C 1
ATOM 1526 O O . MET A 1 205 ? 3.459 6.372 12.008 1.00 94.88 205 MET A O 1
ATOM 1530 N N . LYS A 1 206 ? 3.080 7.656 10.198 1.00 96.00 206 LYS A N 1
ATOM 1531 C CA . LYS A 1 206 ? 1.661 7.897 10.487 1.00 96.00 206 LYS A CA 1
ATOM 1532 C C . LYS A 1 206 ? 0.819 7.667 9.242 1.00 96.00 206 LYS A C 1
ATOM 1534 O O . LYS A 1 206 ? 1.181 8.124 8.167 1.00 96.00 206 LYS A O 1
ATOM 1539 N N . ILE A 1 207 ? -0.316 7.003 9.406 1.00 97.94 207 ILE A N 1
ATOM 1540 C CA . ILE A 1 207 ? -1.323 6.828 8.361 1.00 97.94 207 ILE A CA 1
ATOM 1541 C C . ILE A 1 207 ? -2.642 7.336 8.926 1.00 97.94 207 ILE A C 1
ATOM 1543 O O . ILE A 1 207 ? -3.163 6.769 9.886 1.00 97.94 207 ILE A O 1
ATOM 1547 N N . TYR A 1 208 ? -3.168 8.415 8.356 1.00 97.75 208 TYR A N 1
ATOM 1548 C CA . TYR A 1 208 ? -4.434 9.006 8.770 1.00 97.75 208 TYR A CA 1
ATOM 1549 C C . TYR A 1 208 ? -5.572 8.480 7.901 1.00 97.75 208 TYR A C 1
ATOM 1551 O O . TYR A 1 208 ? -5.619 8.743 6.702 1.00 97.75 208 TYR A O 1
ATOM 1559 N N . LEU A 1 209 ? -6.537 7.808 8.520 1.00 98.25 209 LEU A N 1
ATOM 1560 C CA . LEU A 1 209 ? -7.857 7.610 7.927 1.00 98.25 209 LEU A CA 1
ATOM 1561 C C . LEU A 1 209 ? -8.605 8.924 8.100 1.00 98.25 209 LEU A C 1
ATOM 1563 O O . LEU A 1 209 ? -8.835 9.323 9.242 1.00 98.25 209 LEU A O 1
ATOM 1567 N N . THR A 1 210 ? -8.945 9.610 7.008 1.00 97.38 210 THR A N 1
ATOM 1568 C CA . THR A 1 210 ? -9.457 10.982 7.079 1.00 97.38 210 THR A CA 1
ATOM 1569 C C . THR A 1 210 ? -10.614 11.246 6.119 1.00 97.38 210 THR A C 1
ATOM 1571 O O . THR A 1 210 ? -10.727 10.647 5.052 1.00 97.38 210 THR A O 1
ATOM 1574 N N . ASN A 1 211 ? -11.465 12.195 6.513 1.00 96.56 211 ASN A N 1
ATOM 1575 C CA . ASN A 1 211 ? -12.474 12.831 5.660 1.00 96.56 211 ASN A CA 1
ATOM 1576 C C . ASN A 1 211 ? -12.195 14.329 5.461 1.00 96.56 211 ASN A C 1
ATOM 1578 O O . ASN A 1 211 ? -13.033 15.043 4.910 1.00 96.56 211 ASN A O 1
ATOM 1582 N N . ASP A 1 212 ? -1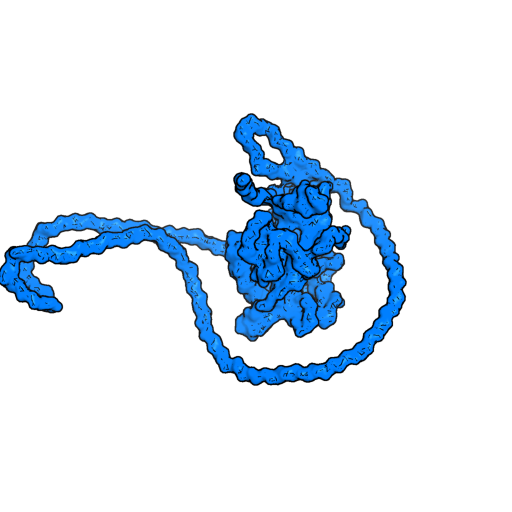1.066 14.827 5.968 1.00 96.31 212 ASP A N 1
ATOM 1583 C CA . ASP A 1 212 ? -10.663 16.216 5.796 1.00 96.31 212 ASP A CA 1
ATOM 1584 C C . ASP A 1 212 ? -10.319 16.460 4.325 1.00 96.31 212 ASP A C 1
ATOM 1586 O O . ASP A 1 212 ? -9.290 16.004 3.829 1.00 96.31 212 ASP A O 1
ATOM 1590 N N . SER A 1 213 ? -11.174 17.209 3.628 1.00 94.44 213 SER A N 1
ATOM 1591 C CA . SER A 1 213 ? -10.998 17.521 2.209 1.00 94.44 213 SER A CA 1
ATOM 1592 C C . SER A 1 213 ? -9.731 18.328 1.912 1.00 94.44 213 SER A C 1
ATOM 1594 O O . SER A 1 213 ? -9.338 18.424 0.757 1.00 94.44 213 SER A O 1
ATOM 1596 N N . THR A 1 214 ? -9.088 18.930 2.918 1.00 96.00 214 THR A N 1
ATOM 1597 C CA . THR A 1 214 ? -7.789 19.607 2.754 1.00 96.00 214 THR A CA 1
ATOM 1598 C C . THR A 1 214 ? -6.604 18.637 2.758 1.00 96.00 214 THR A C 1
ATOM 1600 O O . THR A 1 214 ? -5.481 19.030 2.447 1.00 96.00 214 THR A O 1
ATOM 1603 N N . LYS A 1 215 ? -6.850 17.374 3.122 1.00 95.31 215 LYS A N 1
ATOM 1604 C CA . LYS A 1 215 ? -5.877 16.278 3.226 1.00 95.31 215 LYS A CA 1
ATOM 1605 C C . LYS A 1 215 ? -6.159 15.145 2.245 1.00 95.31 215 LYS A C 1
ATOM 1607 O O . LYS A 1 215 ? -5.595 14.070 2.389 1.00 95.31 215 LYS A O 1
ATOM 1612 N N . VAL A 1 216 ? -7.064 15.360 1.297 1.00 94.25 216 VAL A N 1
ATOM 1613 C CA . VAL A 1 216 ? -7.438 14.386 0.271 1.00 94.25 216 VAL A CA 1
ATOM 1614 C C . VAL A 1 216 ? -7.183 15.014 -1.090 1.00 94.25 216 VAL A C 1
ATOM 1616 O O . VAL A 1 216 ? -7.505 16.182 -1.310 1.00 94.25 216 VAL A O 1
ATOM 1619 N N . ILE A 1 217 ? -6.606 14.233 -1.999 1.00 94.56 217 ILE A N 1
ATOM 1620 C CA . ILE A 1 217 ? -6.423 14.619 -3.396 1.00 94.56 217 ILE A CA 1
ATOM 1621 C C . ILE A 1 217 ? -7.608 14.044 -4.181 1.00 94.56 217 ILE A C 1
ATOM 1623 O O . ILE A 1 217 ? -7.795 12.828 -4.160 1.00 94.56 217 ILE A O 1
ATOM 1627 N N . PRO A 1 218 ? -8.421 14.872 -4.866 1.00 93.00 218 PRO A N 1
ATOM 1628 C CA . PRO A 1 218 ? -9.544 14.371 -5.652 1.00 93.00 218 PRO A CA 1
ATOM 1629 C C . PRO A 1 218 ? -9.106 13.306 -6.663 1.00 93.00 218 PRO A C 1
ATOM 1631 O O . PRO A 1 218 ? -8.243 13.570 -7.499 1.00 93.00 218 PRO A O 1
ATOM 1634 N N . GLY A 1 219 ? -9.725 12.126 -6.595 1.00 90.81 219 GLY A N 1
ATOM 1635 C CA . GLY A 1 219 ? -9.427 10.996 -7.481 1.00 90.81 219 GLY A CA 1
ATOM 1636 C C . GLY A 1 219 ? -8.277 10.096 -7.018 1.00 90.81 219 GLY A C 1
ATOM 1637 O O . GLY A 1 219 ? -7.966 9.139 -7.717 1.00 90.81 219 GLY A O 1
ATOM 1638 N N . ALA A 1 220 ? -7.661 10.374 -5.864 1.00 93.81 220 ALA A N 1
ATOM 1639 C CA . ALA A 1 220 ? -6.717 9.469 -5.213 1.00 93.81 220 ALA A CA 1
ATOM 1640 C C . ALA A 1 220 ? -7.338 8.882 -3.938 1.00 93.81 220 ALA A C 1
ATOM 1642 O O . ALA A 1 220 ? -7.837 9.626 -3.091 1.00 93.81 220 ALA A O 1
ATOM 1643 N N . ASP A 1 221 ? -7.306 7.559 -3.797 1.00 96.50 221 ASP A N 1
ATOM 1644 C CA . ASP A 1 221 ? -7.807 6.864 -2.604 1.00 96.50 221 ASP A CA 1
ATOM 1645 C C . ASP A 1 221 ? -6.884 7.050 -1.393 1.00 96.50 221 ASP A C 1
ATOM 1647 O O . ASP A 1 221 ? -7.333 7.091 -0.241 1.00 96.50 221 ASP A O 1
ATOM 1651 N N . GLY A 1 222 ? -5.587 7.183 -1.659 1.00 97.56 222 GLY A N 1
ATOM 1652 C CA . GLY A 1 222 ? -4.535 7.410 -0.687 1.00 97.56 222 GLY A CA 1
ATOM 1653 C C . GLY A 1 222 ? -3.357 8.143 -1.319 1.00 97.56 222 GLY A C 1
ATOM 1654 O O . GLY A 1 222 ? -3.258 8.242 -2.543 1.00 97.56 222 GLY A O 1
ATOM 1655 N N . TYR A 1 223 ? -2.527 8.740 -0.470 1.00 97.06 223 TYR A N 1
ATOM 1656 C CA . TYR A 1 223 ? -1.189 9.194 -0.836 1.00 97.06 223 TYR A CA 1
ATOM 1657 C C . TYR A 1 223 ? -0.335 9.367 0.419 1.00 97.06 223 TYR A C 1
ATOM 1659 O O . TYR A 1 223 ? -0.858 9.600 1.518 1.00 97.06 223 TYR A O 1
ATOM 1667 N N . HIS A 1 224 ? 0.983 9.381 0.244 1.00 96.31 224 HIS A N 1
ATOM 1668 C CA . HIS A 1 224 ? 1.931 9.744 1.287 1.00 96.31 224 HIS A CA 1
ATOM 1669 C C . HIS A 1 224 ? 2.819 10.923 0.887 1.00 96.31 224 HIS A C 1
ATOM 1671 O O . HIS A 1 224 ? 3.069 11.198 -0.284 1.00 96.31 224 HIS A O 1
ATOM 1677 N N . ASN A 1 225 ? 3.269 11.667 1.894 1.00 94.06 225 ASN A N 1
ATOM 1678 C CA . ASN A 1 225 ? 4.205 12.770 1.728 1.00 94.06 225 ASN A CA 1
ATOM 1679 C C . ASN A 1 225 ? 5.627 12.330 2.077 1.00 94.06 225 ASN A C 1
ATOM 1681 O O . ASN A 1 225 ? 5.800 11.451 2.933 1.00 94.06 225 ASN A O 1
ATOM 1685 N N . PRO A 1 226 ? 6.639 13.031 1.534 1.00 91.62 226 PRO A N 1
ATOM 1686 C CA . PRO A 1 226 ? 7.995 12.920 2.034 1.00 91.62 226 PRO A CA 1
ATOM 1687 C C . PRO A 1 226 ? 8.075 13.165 3.549 1.00 91.62 226 PRO A C 1
ATOM 1689 O O . PRO A 1 226 ? 7.233 13.893 4.093 1.00 91.62 226 PRO A O 1
ATOM 1692 N N . PRO A 1 227 ? 9.085 12.598 4.235 1.00 91.62 227 PRO A N 1
ATOM 1693 C CA . PRO A 1 227 ? 9.265 12.803 5.658 1.00 91.62 227 PRO A CA 1
ATOM 1694 C C . PRO A 1 227 ? 9.348 14.293 5.990 1.00 91.62 227 PRO A C 1
ATOM 1696 O O . PRO A 1 227 ? 9.989 15.067 5.275 1.00 91.62 227 PRO A O 1
ATOM 1699 N N . ASP A 1 228 ? 8.728 14.689 7.099 1.00 89.44 228 ASP A N 1
ATOM 1700 C CA . ASP A 1 228 ? 8.855 16.049 7.618 1.00 89.44 228 ASP A CA 1
ATOM 1701 C C . ASP A 1 228 ? 10.285 16.340 8.131 1.00 89.44 228 ASP A C 1
ATOM 1703 O O . ASP A 1 228 ? 11.190 15.502 8.086 1.00 89.44 228 ASP A O 1
ATOM 1707 N N . SER A 1 229 ? 10.511 17.535 8.687 1.00 87.75 229 SER A N 1
ATOM 1708 C CA . SER A 1 229 ? 11.813 17.900 9.267 1.00 87.75 229 SER A CA 1
ATOM 1709 C C . SER A 1 229 ? 12.257 17.004 10.433 1.00 87.75 229 SER A C 1
ATOM 1711 O O . SER A 1 229 ? 13.424 17.047 10.817 1.00 87.75 229 SER A O 1
ATOM 1713 N N . ASN A 1 230 ? 11.345 16.219 11.014 1.00 84.69 230 ASN A N 1
ATOM 1714 C CA . ASN A 1 230 ? 11.620 15.247 12.068 1.00 84.69 230 ASN A CA 1
ATOM 1715 C C . ASN A 1 230 ? 11.802 13.825 11.512 1.00 84.69 230 ASN A C 1
ATOM 1717 O O . ASN A 1 230 ? 11.950 12.891 12.298 1.00 84.69 230 ASN A O 1
ATOM 1721 N N . GLY A 1 231 ? 11.792 13.643 10.189 1.00 86.62 231 GLY A N 1
ATOM 1722 C CA . GLY A 1 231 ? 11.903 12.340 9.540 1.00 86.62 231 GLY A CA 1
ATOM 1723 C C . GLY A 1 231 ? 10.629 11.497 9.618 1.00 86.62 231 GLY A C 1
ATOM 1724 O O . GLY A 1 231 ? 10.702 10.287 9.419 1.00 86.62 231 GLY A O 1
ATOM 1725 N N . VAL A 1 232 ? 9.473 12.099 9.916 1.00 90.88 232 VAL A N 1
ATOM 1726 C CA . VAL A 1 232 ? 8.194 11.385 10.004 1.00 90.88 232 VAL A CA 1
ATOM 1727 C C . VAL A 1 232 ? 7.484 11.415 8.663 1.00 90.88 232 VAL A C 1
ATOM 1729 O O . VAL A 1 232 ? 7.028 12.467 8.215 1.00 90.88 232 VAL A O 1
ATOM 1732 N N . SER A 1 233 ? 7.352 10.244 8.046 1.00 93.12 233 SER A N 1
ATOM 1733 C CA . SER A 1 233 ? 6.514 10.058 6.862 1.00 93.12 233 SER A CA 1
ATOM 1734 C C . SER A 1 233 ? 5.043 9.950 7.258 1.00 93.12 233 SER A C 1
ATOM 1736 O O . SER A 1 233 ? 4.694 9.306 8.257 1.00 93.12 233 SER A O 1
ATOM 1738 N N . VAL A 1 234 ? 4.179 10.568 6.453 1.00 95.56 234 VAL A N 1
ATOM 1739 C CA . VAL A 1 234 ? 2.735 10.636 6.702 1.00 95.56 234 VAL A CA 1
ATOM 1740 C C . VAL A 1 234 ? 1.958 10.258 5.448 1.00 95.56 234 VAL A C 1
ATOM 1742 O O . VAL A 1 234 ? 2.155 10.892 4.414 1.00 95.56 234 VAL A O 1
ATOM 1745 N N . ALA A 1 235 ? 1.031 9.311 5.579 1.00 97.81 235 ALA A N 1
ATOM 1746 C CA . ALA A 1 235 ? 0.003 9.011 4.588 1.00 97.81 235 ALA A CA 1
ATOM 1747 C C . ALA A 1 235 ? -1.384 9.492 5.016 1.00 97.81 235 ALA A C 1
ATOM 1749 O O . ALA A 1 235 ? -1.694 9.574 6.210 1.00 97.81 235 ALA A O 1
ATOM 1750 N N . TYR A 1 236 ? -2.229 9.754 4.025 1.00 98.25 236 TYR A N 1
ATOM 1751 C CA . TYR A 1 236 ? -3.644 10.066 4.181 1.00 98.25 236 TYR A CA 1
ATOM 1752 C C . TYR A 1 236 ? -4.466 9.125 3.304 1.00 98.25 236 TYR A C 1
ATOM 1754 O O . TYR A 1 236 ? -4.172 8.970 2.125 1.0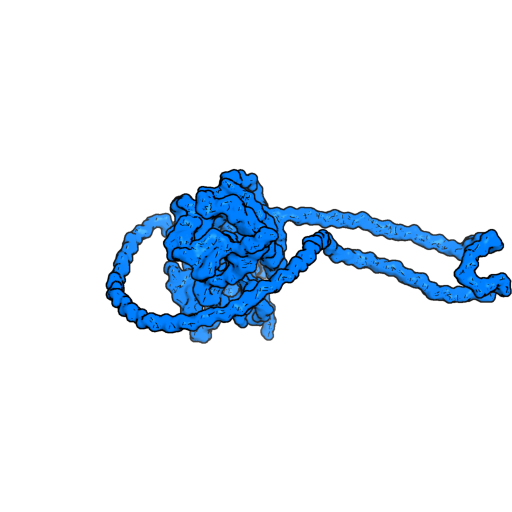0 98.25 236 TYR A O 1
ATOM 1762 N N . VAL A 1 237 ? -5.506 8.521 3.879 1.00 98.56 237 VAL A N 1
ATOM 1763 C CA . VAL A 1 237 ? -6.438 7.616 3.195 1.00 98.56 237 VAL A CA 1
ATOM 1764 C C . VAL A 1 237 ? -7.839 8.224 3.228 1.00 98.56 237 VAL A C 1
ATOM 1766 O O . VAL A 1 237 ? -8.371 8.529 4.303 1.00 98.56 237 VAL A O 1
ATOM 1769 N N . ALA A 1 238 ? -8.429 8.412 2.048 1.00 98.12 238 ALA A N 1
ATOM 1770 C CA . ALA A 1 238 ? -9.647 9.180 1.813 1.00 98.12 238 ALA A CA 1
ATOM 1771 C C . ALA A 1 238 ? -10.920 8.345 2.038 1.00 98.12 238 ALA A C 1
ATOM 1773 O O . ALA A 1 238 ? -11.583 7.905 1.100 1.00 98.12 238 ALA A O 1
ATOM 1774 N N . VAL A 1 239 ? -11.296 8.146 3.303 1.00 98.00 239 VAL A N 1
ATOM 1775 C CA . VAL A 1 239 ? -12.375 7.226 3.715 1.00 98.00 239 VAL A CA 1
ATOM 1776 C C . VAL A 1 239 ? -13.704 7.499 3.002 1.00 98.00 239 VAL A C 1
ATOM 1778 O O . VAL A 1 239 ? -14.281 6.590 2.407 1.00 98.00 239 VAL A O 1
ATOM 1781 N N . ASN A 1 240 ? -14.196 8.740 3.027 1.00 96.56 240 ASN A N 1
ATOM 1782 C CA . ASN A 1 240 ? -15.453 9.089 2.361 1.00 96.56 240 ASN A CA 1
ATOM 1783 C C . ASN A 1 240 ? -15.389 8.918 0.843 1.00 96.56 240 ASN A C 1
ATOM 1785 O O . ASN A 1 240 ? -16.392 8.527 0.253 1.00 96.56 240 ASN A O 1
ATOM 1789 N N . GLN A 1 241 ? -14.246 9.220 0.222 1.00 96.56 241 GLN A N 1
ATOM 1790 C CA . GLN A 1 241 ? -14.093 9.090 -1.223 1.00 96.56 241 GLN A CA 1
ATOM 1791 C C . GLN A 1 241 ? -14.215 7.616 -1.617 1.00 96.56 241 GLN A C 1
ATOM 1793 O O . GLN A 1 241 ? -15.158 7.271 -2.329 1.00 96.56 241 GLN A O 1
ATOM 1798 N N . ILE A 1 242 ? -13.396 6.746 -1.015 1.00 96.81 242 ILE A N 1
ATOM 1799 C CA . ILE A 1 242 ? -13.412 5.294 -1.245 1.00 96.81 242 ILE A CA 1
ATOM 1800 C C . ILE A 1 242 ? -14.824 4.726 -1.058 1.00 96.81 242 ILE A C 1
ATOM 1802 O O . ILE A 1 242 ? -15.338 4.018 -1.921 1.00 96.81 242 ILE A O 1
ATOM 1806 N N . LEU A 1 243 ? -15.502 5.050 0.048 1.00 96.44 243 LEU A N 1
ATOM 1807 C CA . LEU A 1 243 ? -16.845 4.519 0.317 1.00 96.44 243 LEU A CA 1
ATOM 1808 C C . LEU A 1 243 ? -17.923 5.076 -0.629 1.00 96.44 243 LEU A C 1
ATOM 1810 O O . LEU A 1 243 ? -18.976 4.459 -0.780 1.00 96.44 243 LEU A O 1
ATOM 1814 N N . SER A 1 244 ? -17.688 6.230 -1.259 1.00 94.69 244 SER A N 1
ATOM 1815 C CA . SER A 1 244 ? -18.643 6.858 -2.180 1.00 94.69 244 SER A CA 1
ATOM 1816 C C . SER A 1 244 ? -18.518 6.385 -3.631 1.00 94.69 244 SER A C 1
ATOM 1818 O O . SER A 1 244 ? -19.497 6.455 -4.374 1.00 94.69 244 SER A O 1
ATOM 1820 N N . GLU A 1 245 ? -17.349 5.886 -4.037 1.00 90.62 245 GLU A N 1
ATOM 1821 C CA . GLU A 1 245 ? -17.054 5.525 -5.431 1.00 90.62 245 GLU A CA 1
ATOM 1822 C C . GLU A 1 245 ? -17.699 4.207 -5.876 1.00 90.62 245 GLU A C 1
ATOM 1824 O O . GLU A 1 245 ? -17.941 3.995 -7.066 1.00 90.62 245 GLU A O 1
ATOM 1829 N N . GLY A 1 246 ? -18.039 3.324 -4.935 1.00 84.69 246 GLY A N 1
ATOM 1830 C CA . GLY A 1 246 ? -18.630 2.032 -5.256 1.00 84.69 246 GLY A CA 1
ATOM 1831 C C . GLY A 1 246 ? -19.497 1.478 -4.138 1.00 84.69 246 GLY A C 1
ATOM 1832 O O . GLY A 1 246 ? -19.072 1.383 -2.993 1.00 84.69 246 GLY A O 1
ATOM 1833 N N . SER A 1 247 ? -20.696 1.000 -4.487 1.00 82.38 247 SER A N 1
ATOM 1834 C CA . SER A 1 247 ? -21.632 0.385 -3.530 1.00 82.38 247 SER A CA 1
ATOM 1835 C C . SER A 1 247 ? -21.114 -0.901 -2.882 1.00 82.38 247 SER A C 1
ATOM 1837 O O . SER A 1 247 ? -21.730 -1.397 -1.942 1.00 82.38 247 SER A O 1
ATOM 1839 N N . ASN A 1 248 ? -20.038 -1.472 -3.425 1.00 91.19 248 ASN A N 1
ATOM 1840 C CA . ASN A 1 248 ? -19.420 -2.689 -2.917 1.00 91.19 248 ASN A CA 1
ATOM 1841 C C . ASN A 1 248 ? -18.174 -2.399 -2.068 1.00 91.19 248 ASN A C 1
ATOM 1843 O O . ASN A 1 248 ? -17.656 -3.330 -1.465 1.00 91.19 248 ASN A O 1
ATOM 1847 N N . ASN A 1 249 ? -17.701 -1.150 -2.007 1.00 93.88 249 ASN A N 1
ATOM 1848 C CA . ASN A 1 249 ? -16.546 -0.789 -1.189 1.00 93.88 249 ASN A CA 1
ATOM 1849 C C . ASN A 1 249 ? -16.896 -0.908 0.304 1.00 93.88 249 ASN A C 1
ATOM 1851 O O . ASN A 1 249 ? -18.045 -0.722 0.708 1.00 93.88 249 ASN A O 1
ATOM 1855 N N . ASP A 1 250 ? -15.908 -1.259 1.125 1.00 96.94 250 ASP A N 1
ATOM 1856 C CA . ASP A 1 250 ? -16.092 -1.531 2.558 1.00 96.94 250 ASP A CA 1
ATOM 1857 C C . ASP A 1 250 ? -14.852 -1.072 3.351 1.00 96.94 250 ASP A C 1
ATOM 1859 O O . ASP A 1 250 ? -13.832 -0.681 2.787 1.00 96.94 250 ASP A O 1
ATOM 1863 N N . VAL A 1 251 ? -14.910 -1.106 4.679 1.00 97.75 251 VAL A N 1
ATOM 1864 C CA . VAL A 1 251 ? -13.788 -0.726 5.546 1.00 97.75 251 VAL A CA 1
ATOM 1865 C C . VAL A 1 251 ? -12.699 -1.799 5.547 1.00 97.75 251 VAL A C 1
ATOM 1867 O O . VAL A 1 251 ? -11.519 -1.480 5.412 1.00 97.75 251 VAL A O 1
ATOM 1870 N N . LEU A 1 252 ? -13.088 -3.067 5.712 1.00 97.88 252 LEU A N 1
ATOM 1871 C CA . LEU A 1 252 ? -12.147 -4.180 5.891 1.00 97.88 252 LEU A CA 1
ATOM 1872 C C . LEU A 1 252 ? -12.140 -5.158 4.725 1.00 97.88 252 LEU A C 1
ATOM 1874 O O . LEU A 1 252 ? -11.078 -5.577 4.286 1.00 97.88 252 LEU A O 1
ATOM 1878 N N . MET A 1 253 ? -13.309 -5.583 4.248 1.00 95.31 253 MET A N 1
ATOM 1879 C CA . MET A 1 253 ? -13.389 -6.620 3.223 1.00 95.31 253 MET A CA 1
ATOM 1880 C C . MET A 1 253 ? -14.751 -6.583 2.515 1.00 95.31 253 MET A C 1
ATOM 1882 O O . MET A 1 253 ? -15.749 -7.030 3.085 1.00 95.31 253 MET A O 1
ATOM 1886 N N . PRO A 1 254 ? -14.800 -6.091 1.268 1.00 92.19 254 PRO A N 1
ATOM 1887 C CA . PRO A 1 254 ? -15.981 -6.124 0.419 1.00 92.19 254 PRO A CA 1
ATOM 1888 C C . PRO A 1 254 ? -16.608 -7.513 0.267 1.00 92.19 254 PRO A C 1
ATOM 1890 O O . PRO A 1 254 ? -15.912 -8.511 0.074 1.00 92.19 254 PRO A O 1
ATOM 1893 N N . LYS A 1 255 ? -17.946 -7.585 0.271 1.00 83.19 255 LYS A N 1
ATOM 1894 C CA . LYS A 1 255 ? -18.680 -8.855 0.091 1.00 83.19 255 LYS A CA 1
ATOM 1895 C C . LYS A 1 255 ? -18.714 -9.345 -1.360 1.00 83.19 255 LYS A C 1
ATOM 1897 O O . LYS A 1 255 ? -18.792 -10.551 -1.584 1.00 83.19 255 LYS A O 1
ATOM 1902 N N . THR A 1 256 ? -18.697 -8.440 -2.340 1.00 82.06 256 THR A N 1
ATOM 1903 C CA . THR A 1 256 ? -18.863 -8.768 -3.769 1.00 82.06 256 THR A CA 1
ATOM 1904 C C . THR A 1 256 ? -18.039 -7.839 -4.661 1.00 82.06 256 THR A C 1
ATOM 1906 O O . THR A 1 256 ? -18.585 -6.932 -5.289 1.00 82.06 256 THR A O 1
ATOM 1909 N N . GLY A 1 257 ? -16.724 -8.068 -4.728 1.00 82.62 257 GLY A N 1
ATOM 1910 C CA . GLY A 1 257 ? -15.799 -7.177 -5.445 1.00 82.62 257 GLY A CA 1
ATOM 1911 C C . GLY A 1 257 ? -15.751 -5.769 -4.835 1.00 82.62 257 GLY A C 1
ATOM 1912 O O . GLY A 1 257 ? -16.480 -5.487 -3.895 1.00 82.62 257 GLY A O 1
ATOM 1913 N N . GLY A 1 258 ? -14.901 -4.891 -5.360 1.00 90.94 258 GLY A N 1
ATOM 1914 C CA . GLY A 1 258 ? -14.673 -3.552 -4.801 1.00 90.94 258 GLY A CA 1
ATOM 1915 C C . GLY A 1 258 ? -13.399 -3.463 -3.961 1.00 90.94 258 GLY A C 1
ATOM 1916 O O . GLY A 1 258 ? -12.650 -4.436 -3.826 1.00 90.94 258 GLY A O 1
ATOM 1917 N N . ILE A 1 259 ? -13.161 -2.274 -3.419 1.00 93.69 259 ILE A N 1
ATOM 1918 C CA . ILE A 1 259 ? -11.944 -1.906 -2.694 1.00 93.69 259 ILE A CA 1
ATOM 1919 C C . ILE A 1 259 ? -12.265 -1.723 -1.208 1.00 93.69 259 ILE A C 1
ATOM 1921 O O . ILE A 1 259 ? -13.279 -1.127 -0.841 1.00 93.69 259 ILE A O 1
ATOM 1925 N N . ALA A 1 260 ? -11.402 -2.261 -0.345 1.00 97.69 260 ALA A N 1
ATOM 1926 C CA . ALA A 1 260 ? -11.427 -1.996 1.085 1.00 97.69 260 ALA A CA 1
ATOM 1927 C C . ALA A 1 260 ? -10.553 -0.790 1.445 1.00 97.69 260 ALA A C 1
ATOM 1929 O O . ALA A 1 260 ? -9.448 -0.651 0.920 1.00 97.69 260 ALA A O 1
ATOM 1930 N N . ILE A 1 261 ? -10.953 -0.007 2.446 1.00 98.56 261 ILE A N 1
ATOM 1931 C CA . ILE A 1 261 ? -10.068 1.007 3.051 1.00 98.56 261 ILE A CA 1
ATOM 1932 C C . ILE A 1 261 ? -8.771 0.357 3.556 1.00 98.56 261 ILE A C 1
ATOM 1934 O O . ILE A 1 261 ? -7.689 0.897 3.346 1.00 98.56 261 ILE A O 1
ATOM 1938 N N . SER A 1 262 ? -8.847 -0.834 4.161 1.00 98.69 262 SER A N 1
ATOM 1939 C CA . SER A 1 262 ? -7.664 -1.572 4.626 1.00 98.69 262 SER A CA 1
ATOM 1940 C C . SER A 1 262 ? -6.666 -1.921 3.517 1.00 98.69 262 SER A C 1
ATOM 1942 O O . SER A 1 262 ? -5.466 -1.972 3.784 1.00 98.69 262 SER A O 1
ATOM 1944 N N . LYS A 1 263 ? -7.132 -2.122 2.276 1.00 98.50 263 LYS A N 1
ATOM 1945 C CA . LYS A 1 263 ? -6.264 -2.348 1.112 1.00 98.50 263 LYS A CA 1
ATOM 1946 C C . LYS A 1 263 ? -5.467 -1.085 0.800 1.00 98.50 263 LYS A C 1
ATOM 1948 O O . LYS A 1 263 ? -4.266 -1.178 0.592 1.00 98.50 263 LYS A O 1
ATOM 1953 N N . VAL A 1 264 ? -6.115 0.078 0.817 1.00 98.56 264 VAL A N 1
ATOM 1954 C CA . VAL A 1 264 ? -5.455 1.370 0.572 1.00 98.56 264 VAL A CA 1
ATOM 1955 C C . VAL A 1 264 ? -4.475 1.701 1.700 1.00 98.56 264 VAL A C 1
ATOM 1957 O O . VAL A 1 264 ? -3.347 2.097 1.447 1.00 98.56 264 VAL A O 1
ATOM 1960 N N . VAL A 1 265 ? -4.839 1.433 2.957 1.00 98.75 265 VAL A N 1
ATOM 1961 C CA . VAL A 1 265 ? -3.912 1.569 4.097 1.00 98.75 265 VAL A CA 1
ATOM 1962 C C . VAL A 1 265 ? -2.687 0.671 3.940 1.00 98.75 265 VAL A C 1
ATOM 1964 O O . VAL A 1 265 ? -1.570 1.109 4.198 1.00 98.75 265 VAL A O 1
ATOM 1967 N N . SER A 1 266 ? -2.897 -0.585 3.539 1.00 98.81 266 SER A N 1
ATOM 1968 C CA . SER A 1 266 ? -1.821 -1.530 3.239 1.00 98.81 266 SER A CA 1
ATOM 1969 C C . SER A 1 266 ? -0.926 -0.998 2.117 1.00 98.81 266 SER A C 1
ATOM 1971 O O . SER A 1 266 ? 0.284 -0.962 2.297 1.00 98.81 266 SER A O 1
ATOM 1973 N N . HIS A 1 267 ? -1.508 -0.503 1.023 1.00 98.62 267 HIS A N 1
ATOM 1974 C CA . HIS A 1 267 ? -0.782 0.094 -0.100 1.00 98.62 267 HIS A CA 1
ATOM 1975 C C . HIS A 1 267 ? 0.180 1.197 0.371 1.00 98.62 267 HIS A C 1
ATOM 1977 O O . HIS A 1 267 ? 1.393 1.057 0.212 1.00 98.62 267 HIS A O 1
ATOM 1983 N N . GLU A 1 268 ? -0.341 2.223 1.050 1.00 98.44 268 GLU A N 1
ATOM 1984 C CA . GLU A 1 268 ? 0.472 3.346 1.534 1.00 98.44 268 GLU A CA 1
ATOM 1985 C C . GLU A 1 268 ? 1.529 2.908 2.556 1.00 98.44 268 GLU A C 1
ATOM 1987 O O . GLU A 1 268 ? 2.662 3.384 2.539 1.00 98.44 268 GLU A O 1
ATOM 1992 N N . LEU A 1 269 ? 1.187 1.973 3.452 1.00 98.50 269 LEU A N 1
ATOM 1993 C CA . LEU A 1 269 ? 2.126 1.439 4.440 1.00 98.50 269 LEU A CA 1
ATOM 1994 C C . LEU A 1 269 ? 3.345 0.792 3.772 1.00 98.50 269 LEU A C 1
ATOM 1996 O O . LEU A 1 269 ? 4.482 1.036 4.185 1.00 98.50 269 LEU A O 1
ATOM 2000 N N . LEU A 1 270 ? 3.105 -0.064 2.779 1.00 98.56 270 LEU A N 1
ATOM 2001 C CA . LEU A 1 270 ? 4.161 -0.813 2.106 1.00 98.56 270 LEU A CA 1
ATOM 2002 C C . LEU A 1 270 ? 5.057 0.113 1.278 1.00 98.56 270 LEU A C 1
ATOM 2004 O O . LEU A 1 270 ? 6.282 -0.030 1.305 1.00 98.56 270 LEU A O 1
ATOM 2008 N N . GLU A 1 271 ? 4.473 1.100 0.603 1.00 97.75 271 GLU A N 1
ATOM 2009 C CA . GLU A 1 271 ? 5.230 2.086 -0.171 1.00 97.75 271 GLU A CA 1
ATOM 2010 C C . GLU A 1 271 ? 6.075 2.983 0.725 1.00 97.75 271 GLU A C 1
ATOM 2012 O O . GLU A 1 271 ? 7.286 3.082 0.519 1.00 97.75 271 GLU A O 1
ATOM 2017 N N . MET A 1 272 ? 5.511 3.502 1.819 1.00 97.38 272 MET A N 1
ATOM 2018 C CA . MET A 1 272 ? 6.281 4.261 2.806 1.00 97.38 272 MET A CA 1
ATOM 2019 C C . MET A 1 272 ? 7.424 3.448 3.430 1.00 97.38 272 MET A C 1
ATOM 2021 O O . MET A 1 272 ? 8.461 4.013 3.777 1.00 97.38 272 MET A O 1
ATOM 2025 N N . ALA A 1 273 ? 7.273 2.130 3.584 1.00 96.69 273 ALA A N 1
ATOM 2026 C CA . ALA A 1 273 ? 8.325 1.275 4.134 1.00 96.69 273 ALA A CA 1
ATOM 2027 C C . ALA A 1 273 ? 9.538 1.121 3.191 1.00 96.69 273 ALA A C 1
ATOM 2029 O O . ALA A 1 273 ? 10.645 0.843 3.665 1.00 96.69 273 ALA A O 1
ATOM 2030 N N . ILE A 1 274 ? 9.351 1.309 1.879 1.00 96.75 274 ILE A N 1
ATOM 2031 C CA . ILE A 1 274 ? 10.394 1.173 0.845 1.00 96.75 274 ILE A CA 1
ATOM 2032 C C . ILE A 1 274 ? 10.912 2.515 0.351 1.00 96.75 274 ILE A C 1
ATOM 2034 O O . ILE A 1 274 ? 12.116 2.657 0.104 1.00 96.75 274 ILE A O 1
ATOM 2038 N N . ASN A 1 275 ? 9.999 3.459 0.170 1.00 95.50 275 ASN A N 1
ATOM 2039 C CA . ASN A 1 275 ? 10.205 4.740 -0.468 1.00 95.50 275 ASN A CA 1
ATOM 2040 C C . ASN A 1 275 ? 9.522 5.869 0.328 1.00 95.50 275 ASN A C 1
ATOM 2042 O O . ASN A 1 275 ? 8.710 6.606 -0.219 1.00 95.50 275 ASN A O 1
ATOM 2046 N N . PRO A 1 276 ? 9.875 6.071 1.613 1.00 93.69 276 PRO A N 1
ATOM 2047 C CA . PRO A 1 276 ? 9.190 7.033 2.482 1.00 93.69 276 PRO A CA 1
ATOM 2048 C C . PRO A 1 276 ? 9.189 8.473 1.955 1.00 93.69 276 PRO A C 1
ATOM 2050 O O . PRO A 1 276 ? 8.361 9.270 2.387 1.00 93.69 276 PRO A O 1
ATOM 2053 N N . SER A 1 277 ? 10.142 8.808 1.079 1.00 90.88 277 SER A N 1
ATOM 2054 C CA . SER A 1 277 ? 10.341 10.133 0.485 1.00 90.88 277 SER A CA 1
ATOM 2055 C C . SER A 1 277 ? 9.821 10.266 -0.946 1.00 90.88 277 SER A C 1
ATOM 2057 O O . SER A 1 277 ? 10.031 11.320 -1.545 1.00 90.88 277 SER A O 1
ATOM 2059 N N . GLY A 1 278 ? 9.231 9.218 -1.530 1.00 88.94 278 GLY A N 1
ATOM 2060 C CA . GLY A 1 278 ? 8.825 9.222 -2.939 1.00 88.94 278 GLY A CA 1
ATOM 2061 C C . GLY A 1 278 ? 9.997 9.385 -3.921 1.00 88.94 278 GLY A C 1
ATOM 2062 O O . GLY A 1 278 ? 9.807 9.734 -5.082 1.00 88.94 278 GLY A O 1
ATOM 2063 N N . ASN A 1 279 ? 11.239 9.193 -3.467 1.00 88.06 279 ASN A N 1
ATOM 2064 C CA . ASN A 1 279 ? 12.441 9.562 -4.209 1.00 88.06 279 ASN A CA 1
ATOM 2065 C C . ASN A 1 279 ? 13.302 8.365 -4.631 1.00 88.06 279 ASN A C 1
ATOM 2067 O O . ASN A 1 279 ? 14.209 8.518 -5.441 1.00 88.06 279 ASN A O 1
ATOM 2071 N N . LYS A 1 280 ? 13.031 7.163 -4.135 1.00 91.94 280 LYS A N 1
ATOM 2072 C CA . LYS A 1 280 ? 13.714 5.949 -4.559 1.00 91.94 280 LYS A CA 1
ATOM 2073 C C . LYS A 1 280 ? 13.236 5.568 -5.951 1.00 91.94 280 LYS A C 1
ATOM 2075 O O . LYS A 1 280 ? 12.040 5.448 -6.203 1.00 91.94 280 LYS A O 1
ATOM 2080 N N . ALA A 1 281 ? 14.182 5.344 -6.855 1.00 93.06 281 ALA A N 1
ATOM 2081 C CA . ALA A 1 281 ? 13.867 4.962 -8.220 1.00 93.06 281 ALA A CA 1
ATOM 2082 C C . ALA A 1 281 ? 14.882 3.973 -8.802 1.00 93.06 281 ALA A C 1
ATOM 2084 O O . ALA A 1 281 ? 16.061 3.955 -8.434 1.00 93.06 281 ALA A O 1
ATOM 2085 N N . TYR A 1 282 ? 14.416 3.172 -9.756 1.00 91.81 282 TYR A N 1
ATOM 2086 C CA . TYR A 1 282 ? 15.195 2.163 -10.461 1.00 91.81 282 TYR A CA 1
ATOM 2087 C C . TYR A 1 282 ? 15.322 2.538 -11.933 1.00 91.81 282 TYR A C 1
ATOM 2089 O O . TYR A 1 282 ? 14.327 2.663 -12.646 1.00 91.81 282 TYR A O 1
ATOM 2097 N N . ALA A 1 283 ? 16.557 2.696 -12.408 1.00 90.06 283 ALA A N 1
ATOM 2098 C CA . ALA A 1 283 ? 16.817 2.873 -13.829 1.00 90.06 283 ALA A CA 1
ATOM 2099 C C . ALA A 1 283 ? 16.938 1.508 -14.510 1.00 90.06 283 ALA A C 1
ATOM 2101 O O . ALA A 1 283 ? 17.754 0.672 -14.116 1.00 90.06 283 ALA A O 1
ATOM 2102 N N . THR A 1 284 ? 16.166 1.292 -15.569 1.00 86.56 284 THR A N 1
ATOM 2103 C CA . THR A 1 284 ? 16.233 0.060 -16.357 1.00 86.56 284 THR A CA 1
ATOM 2104 C C . THR A 1 284 ? 16.107 0.341 -17.850 1.00 86.56 284 THR A C 1
ATOM 2106 O O . THR A 1 284 ? 15.664 1.408 -18.281 1.00 86.56 284 THR A O 1
ATOM 2109 N N . LYS A 1 285 ? 16.552 -0.624 -18.654 1.00 84.69 285 LYS A N 1
ATOM 2110 C CA . LYS A 1 285 ? 16.517 -0.562 -20.114 1.00 84.69 285 LYS A CA 1
ATOM 2111 C C . LYS A 1 285 ? 15.309 -1.329 -20.634 1.00 84.69 285 LYS A C 1
ATOM 2113 O O . LYS A 1 285 ? 15.232 -2.543 -20.464 1.00 84.69 285 LYS A O 1
ATOM 2118 N N . PHE A 1 286 ? 14.426 -0.630 -21.328 1.00 75.75 286 PHE A N 1
ATOM 2119 C CA . PHE A 1 286 ? 13.283 -1.198 -22.030 1.00 75.75 286 PHE A CA 1
ATOM 2120 C C . PHE A 1 286 ? 13.583 -1.334 -23.513 1.00 75.75 286 PHE A C 1
ATOM 2122 O O . PHE A 1 286 ? 14.203 -0.453 -24.104 1.00 75.75 286 PHE A O 1
ATOM 2129 N N . ASN A 1 287 ? 13.113 -2.418 -24.126 1.00 73.50 287 ASN A N 1
ATOM 2130 C CA . ASN A 1 287 ? 13.026 -2.507 -25.577 1.00 73.50 287 ASN A CA 1
ATOM 2131 C C . ASN A 1 287 ? 11.616 -2.083 -25.995 1.00 73.50 287 ASN A C 1
ATOM 2133 O O . ASN A 1 287 ? 10.659 -2.819 -25.767 1.00 73.50 287 ASN A O 1
ATOM 2137 N N . MET A 1 288 ? 11.494 -0.897 -26.585 1.00 67.19 288 MET A N 1
ATOM 2138 C CA . MET A 1 288 ? 10.241 -0.394 -27.139 1.00 67.19 288 MET A CA 1
ATOM 2139 C C . MET A 1 288 ? 10.388 -0.286 -28.653 1.00 67.19 288 MET A C 1
ATOM 2141 O O . MET A 1 288 ? 11.183 0.507 -29.153 1.00 67.19 288 MET A O 1
ATOM 2145 N N . ASN A 1 289 ? 9.632 -1.105 -29.389 1.00 75.19 289 ASN A N 1
ATOM 2146 C CA . ASN A 1 289 ? 9.634 -1.136 -30.857 1.00 75.19 289 ASN A CA 1
ATOM 2147 C C . ASN A 1 289 ? 11.037 -1.300 -31.480 1.00 75.19 289 ASN A C 1
ATOM 2149 O O . ASN A 1 289 ? 11.347 -0.696 -32.504 1.00 75.19 289 ASN A O 1
ATOM 2153 N N . GLY A 1 290 ? 11.905 -2.105 -30.857 1.00 76.88 290 GLY A N 1
ATOM 2154 C CA . GLY A 1 290 ? 13.270 -2.358 -31.329 1.00 76.88 290 GLY A CA 1
ATOM 2155 C C . GLY A 1 290 ? 14.310 -1.336 -30.859 1.00 76.88 290 GLY A C 1
ATOM 2156 O O . GLY A 1 290 ? 15.503 -1.564 -31.060 1.00 76.88 290 GLY A O 1
ATOM 2157 N N . ALA A 1 291 ? 13.897 -0.247 -30.204 1.00 76.00 291 ALA A N 1
ATOM 2158 C CA . ALA A 1 291 ? 14.799 0.721 -29.592 1.00 76.00 291 ALA A CA 1
ATOM 2159 C C . ALA A 1 291 ? 15.012 0.401 -28.108 1.00 76.00 291 ALA A C 1
ATOM 2161 O O . ALA A 1 291 ? 14.057 0.183 -27.363 1.00 76.00 291 ALA A O 1
ATOM 2162 N N . ILE A 1 292 ? 16.273 0.405 -27.669 1.00 82.44 292 ILE A N 1
ATOM 2163 C CA . ILE A 1 292 ? 16.603 0.328 -26.245 1.00 82.44 292 ILE A CA 1
ATOM 2164 C C . ILE A 1 292 ? 16.527 1.738 -25.666 1.00 82.44 292 ILE A C 1
ATOM 2166 O O . ILE A 1 292 ? 17.353 2.585 -26.004 1.00 82.44 292 ILE A O 1
ATOM 2170 N N . ILE A 1 293 ? 15.573 1.968 -24.772 1.00 82.19 293 ILE A N 1
ATOM 2171 C CA . ILE A 1 293 ? 15.434 3.220 -24.031 1.00 82.19 293 ILE A CA 1
ATOM 2172 C C . ILE A 1 293 ? 15.689 2.973 -22.546 1.00 82.19 293 ILE A C 1
ATOM 2174 O O . ILE A 1 293 ? 15.301 1.941 -22.003 1.00 82.19 293 ILE A O 1
ATOM 2178 N N . THR A 1 294 ? 16.355 3.911 -21.881 1.00 85.94 294 THR A N 1
ATOM 2179 C CA . THR A 1 294 ? 16.475 3.889 -20.420 1.00 85.94 294 THR A CA 1
ATOM 2180 C C . THR A 1 294 ? 15.302 4.661 -19.838 1.00 85.94 294 THR A C 1
ATOM 2182 O O . THR A 1 294 ? 15.079 5.803 -20.233 1.00 85.94 294 THR A O 1
ATOM 2185 N N . ARG A 1 295 ? 14.578 4.059 -18.896 1.00 87.44 295 ARG A N 1
ATOM 2186 C CA . ARG A 1 295 ? 13.561 4.744 -18.092 1.00 87.44 295 ARG A CA 1
ATOM 2187 C C . ARG A 1 295 ? 13.891 4.590 -16.617 1.00 87.44 295 ARG A C 1
ATOM 2189 O O . ARG A 1 295 ? 14.519 3.606 -16.222 1.00 87.44 295 ARG A O 1
ATOM 2196 N N . THR A 1 296 ? 13.454 5.559 -15.830 1.00 92.94 296 THR A N 1
ATOM 2197 C CA . THR A 1 296 ? 13.595 5.557 -14.377 1.00 92.94 296 THR A CA 1
ATOM 2198 C C . THR A 1 296 ? 12.212 5.381 -13.771 1.00 92.94 296 THR A C 1
ATOM 2200 O O . THR A 1 296 ? 11.336 6.199 -14.025 1.00 92.94 296 THR A O 1
ATOM 2203 N N . ILE A 1 297 ? 12.018 4.302 -13.021 1.00 93.56 297 ILE A N 1
ATOM 2204 C CA . ILE A 1 297 ? 10.740 3.916 -12.415 1.00 93.56 297 ILE A CA 1
ATOM 2205 C C . ILE A 1 297 ? 10.791 4.282 -10.939 1.00 93.56 297 ILE A C 1
ATOM 2207 O O . ILE A 1 297 ? 11.740 3.881 -10.261 1.00 93.56 297 ILE A O 1
ATOM 2211 N N . ILE A 1 298 ? 9.804 5.023 -10.447 1.00 94.75 298 ILE A N 1
ATOM 2212 C CA . ILE A 1 298 ? 9.677 5.314 -9.014 1.00 94.75 298 ILE A CA 1
ATOM 2213 C C . ILE A 1 298 ? 9.319 4.017 -8.279 1.00 94.75 298 ILE A C 1
ATOM 2215 O O . ILE A 1 298 ? 8.572 3.189 -8.797 1.00 94.75 298 ILE A O 1
ATOM 2219 N N . ALA A 1 299 ? 9.901 3.801 -7.102 1.00 94.81 299 ALA A N 1
ATOM 2220 C CA . ALA A 1 299 ? 9.736 2.585 -6.312 1.00 94.81 299 ALA A CA 1
ATOM 2221 C C . ALA A 1 299 ? 8.408 2.550 -5.528 1.00 94.81 299 ALA A C 1
ATOM 2223 O O . ALA A 1 299 ? 8.420 2.250 -4.336 1.00 94.81 299 ALA A O 1
ATOM 2224 N N . GLU A 1 300 ? 7.297 2.826 -6.209 1.00 95.62 300 GLU A N 1
ATOM 2225 C CA . GLU A 1 300 ? 5.935 2.593 -5.718 1.00 95.62 300 GLU A CA 1
ATOM 2226 C C . GLU A 1 300 ? 5.598 1.124 -5.972 1.00 95.62 300 GLU A C 1
ATOM 2228 O O . GLU A 1 300 ? 5.411 0.680 -7.105 1.00 95.62 300 GLU A O 1
ATOM 2233 N N . ILE A 1 301 ? 5.727 0.305 -4.933 1.00 97.94 301 ILE A N 1
ATOM 2234 C CA . ILE A 1 301 ? 5.765 -1.158 -5.059 1.00 97.94 301 ILE A CA 1
ATOM 2235 C C . ILE A 1 301 ? 4.377 -1.799 -5.136 1.00 97.94 301 ILE A C 1
ATOM 2237 O O . ILE A 1 301 ? 4.269 -2.978 -5.487 1.00 97.94 301 ILE A O 1
ATOM 2241 N N . CYS A 1 302 ? 3.327 -1.055 -4.807 1.00 98.44 302 CYS A N 1
ATOM 2242 C CA . CYS A 1 302 ? 1.958 -1.538 -4.891 1.00 98.44 302 CYS A CA 1
ATOM 2243 C C . CYS A 1 302 ? 1.322 -1.122 -6.225 1.00 98.44 302 CYS A C 1
ATOM 2245 O O . CYS A 1 302 ? 0.534 -1.890 -6.780 1.00 98.44 302 CYS A O 1
ATOM 2247 N N . ASP A 1 303 ? 1.732 0.018 -6.791 1.00 97.81 303 ASP A N 1
ATOM 2248 C CA . ASP A 1 303 ? 1.294 0.534 -8.097 1.00 97.81 303 ASP A CA 1
ATOM 2249 C C . ASP A 1 303 ? 1.268 -0.513 -9.240 1.00 97.81 303 ASP A C 1
ATOM 2251 O O . ASP A 1 303 ? 0.227 -0.655 -9.898 1.00 97.81 303 ASP A O 1
ATOM 2255 N N . PRO A 1 304 ? 2.319 -1.335 -9.478 1.00 98.12 304 PRO A N 1
ATOM 2256 C CA . PRO A 1 304 ? 2.322 -2.307 -10.576 1.00 98.12 304 PRO A CA 1
ATOM 2257 C C . PRO A 1 304 ? 1.243 -3.383 -10.487 1.00 98.12 304 PRO A C 1
ATOM 2259 O O . PRO A 1 304 ? 0.939 -4.051 -11.481 1.00 98.12 304 PRO A O 1
ATOM 2262 N N . VAL A 1 305 ? 0.706 -3.587 -9.286 1.00 98.38 305 VAL A N 1
ATOM 2263 C CA . VAL A 1 305 ? -0.283 -4.607 -8.950 1.00 98.38 305 VAL A CA 1
ATOM 2264 C C . VAL A 1 305 ? -1.494 -4.004 -8.235 1.00 98.38 305 VAL A C 1
ATOM 2266 O O . VAL A 1 305 ? -2.180 -4.724 -7.517 1.00 98.38 305 VAL A O 1
ATOM 2269 N N . SER A 1 306 ? -1.780 -2.717 -8.465 1.00 97.00 306 SER A N 1
ATOM 2270 C CA . SER A 1 306 ? -2.731 -1.894 -7.698 1.00 97.00 306 SER A CA 1
ATOM 2271 C C . SER A 1 306 ? -4.112 -2.526 -7.483 1.00 97.00 306 SER A C 1
ATOM 2273 O O . SER A 1 306 ? -4.695 -2.384 -6.410 1.00 97.00 306 SER A O 1
ATOM 2275 N N . GLU A 1 307 ? -4.646 -3.259 -8.463 1.00 96.12 307 GLU A N 1
ATOM 2276 C CA . GLU A 1 307 ? -5.959 -3.918 -8.374 1.00 96.12 307 GLU A CA 1
ATOM 2277 C C . GLU A 1 307 ? -5.941 -5.279 -7.668 1.00 96.12 307 GLU A C 1
ATOM 2279 O O . GLU A 1 307 ? -6.993 -5.826 -7.333 1.00 96.12 307 GLU A O 1
ATOM 2284 N N . LEU A 1 308 ? -4.761 -5.852 -7.433 1.00 97.62 308 LEU A N 1
ATOM 2285 C CA . LEU A 1 308 ? -4.615 -7.151 -6.790 1.00 97.62 308 LEU A CA 1
ATOM 2286 C C . LEU A 1 308 ? -4.553 -6.999 -5.270 1.00 97.62 308 LEU A C 1
ATOM 2288 O O . LEU A 1 308 ? -3.916 -6.103 -4.717 1.00 97.62 308 LEU A O 1
ATOM 2292 N N . TYR A 1 309 ? -5.220 -7.917 -4.587 1.00 97.81 309 TYR A N 1
ATOM 2293 C CA . TYR A 1 309 ? -5.310 -7.952 -3.138 1.00 97.81 309 TYR A CA 1
ATOM 2294 C C . TYR A 1 309 ? -5.475 -9.389 -2.660 1.00 97.81 309 TYR A C 1
ATOM 2296 O O . TYR A 1 309 ? -5.940 -10.265 -3.395 1.00 97.81 309 TYR A O 1
ATOM 2304 N N . TYR A 1 310 ? -5.167 -9.614 -1.391 1.00 97.81 310 TYR A N 1
ATOM 2305 C CA . TYR A 1 310 ? -5.441 -10.867 -0.701 1.00 97.81 310 TYR A CA 1
ATOM 2306 C C . TYR A 1 310 ? -6.029 -10.590 0.680 1.00 97.81 310 TYR A C 1
ATOM 2308 O O . TYR A 1 310 ? -6.050 -9.453 1.147 1.00 97.81 310 TYR A O 1
ATOM 2316 N N . ASN A 1 311 ? -6.563 -11.630 1.317 1.00 97.44 311 ASN A N 1
ATOM 2317 C CA . ASN A 1 311 ? -7.226 -11.502 2.608 1.00 97.44 311 ASN A CA 1
ATOM 2318 C C . ASN A 1 311 ? -6.353 -12.090 3.712 1.00 97.44 311 ASN A C 1
ATOM 2320 O O . ASN A 1 311 ? -5.841 -13.203 3.587 1.00 97.44 311 ASN A O 1
ATOM 2324 N N . VAL A 1 312 ? -6.258 -11.358 4.813 1.00 98.12 312 VAL A N 1
ATOM 2325 C CA . VAL A 1 312 ? -5.655 -11.793 6.070 1.00 98.12 312 VAL A CA 1
ATOM 2326 C C . VAL A 1 312 ? -6.763 -11.850 7.116 1.00 98.12 312 VAL A C 1
ATOM 2328 O O . VAL A 1 312 ? -7.692 -11.044 7.090 1.00 98.12 312 VAL A O 1
ATOM 2331 N N . SER A 1 313 ? -6.707 -12.828 8.015 1.00 98.31 313 SER A N 1
ATOM 2332 C CA . SER A 1 313 ? -7.673 -12.945 9.108 1.00 98.31 313 SER A CA 1
ATOM 2333 C C . SER A 1 313 ? -7.054 -12.470 10.415 1.00 98.31 313 SER A C 1
ATOM 2335 O O . SER A 1 313 ? -5.955 -12.886 10.784 1.00 98.31 313 SER A O 1
ATOM 2337 N N . SER A 1 314 ? -7.783 -11.633 11.144 1.00 97.88 314 SER A N 1
ATOM 2338 C CA . SER A 1 314 ? -7.463 -11.303 12.532 1.00 97.88 314 SER A CA 1
ATOM 2339 C C . SER A 1 314 ? -7.697 -12.513 13.441 1.00 97.88 314 SER A C 1
ATOM 2341 O O . SER A 1 314 ? -8.342 -13.498 13.064 1.00 97.88 314 SER A O 1
ATOM 2343 N N . SER A 1 315 ? -7.224 -12.430 14.683 1.00 97.25 315 SER A N 1
ATOM 2344 C CA . SER A 1 315 ? -7.394 -13.476 15.699 1.00 97.25 315 SER A CA 1
ATOM 2345 C C . SER A 1 315 ? -8.853 -13.834 16.003 1.00 97.25 315 SER A C 1
ATOM 2347 O O . SER A 1 315 ? -9.134 -14.972 16.382 1.00 97.25 315 SER A O 1
ATOM 2349 N N . ASN A 1 316 ? -9.796 -12.905 15.810 1.00 95.94 316 ASN A N 1
ATOM 2350 C CA . ASN A 1 316 ? -11.235 -13.161 15.953 1.00 95.94 316 ASN A CA 1
ATOM 2351 C C . ASN A 1 316 ? -11.913 -13.661 14.661 1.00 95.94 316 ASN A C 1
ATOM 2353 O O . ASN A 1 316 ? -13.127 -13.857 14.648 1.00 95.94 316 ASN A O 1
ATOM 2357 N N . GLY A 1 317 ? -11.151 -13.893 13.589 1.00 97.19 317 GLY A N 1
ATOM 2358 C CA . GLY A 1 317 ? -11.652 -14.396 12.310 1.00 97.19 317 GLY A CA 1
ATOM 2359 C C . GLY A 1 317 ? -12.217 -13.325 11.374 1.00 97.19 317 GLY A C 1
ATOM 2360 O O . GLY A 1 317 ? -12.734 -13.674 10.312 1.00 97.19 317 GLY A O 1
ATOM 2361 N N . THR A 1 318 ? -12.118 -12.038 11.722 1.00 97.44 318 THR A N 1
ATOM 2362 C CA . THR A 1 318 ? -12.483 -10.946 10.813 1.00 97.44 318 THR A CA 1
ATOM 2363 C C . THR A 1 318 ? -11.517 -10.917 9.629 1.00 97.44 318 THR A C 1
ATOM 2365 O O . THR A 1 318 ? -10.301 -10.849 9.794 1.00 97.44 318 THR A O 1
ATOM 2368 N N . GLY A 1 319 ? -12.061 -10.994 8.415 1.00 97.62 319 GLY A N 1
ATOM 2369 C CA . GLY A 1 319 ? -11.281 -10.864 7.188 1.00 97.62 319 GLY A CA 1
ATOM 2370 C C . GLY A 1 319 ? -10.949 -9.404 6.894 1.00 97.62 319 GLY A C 1
ATOM 2371 O O . GLY A 1 319 ? -11.823 -8.540 6.969 1.00 97.62 319 GLY A O 1
ATOM 2372 N N . VAL A 1 320 ? -9.694 -9.150 6.541 1.00 98.44 320 VAL A N 1
ATOM 2373 C CA . VAL A 1 320 ? -9.163 -7.847 6.146 1.00 98.44 320 VAL A CA 1
ATOM 2374 C C . VAL A 1 320 ? -8.468 -8.004 4.800 1.00 98.44 320 VAL A C 1
ATOM 2376 O O . VAL A 1 320 ? -7.566 -8.827 4.647 1.00 98.44 320 VAL A O 1
ATOM 2379 N N . GLN A 1 321 ? -8.892 -7.217 3.820 1.00 98.25 321 GLN A N 1
ATOM 2380 C CA . GLN A 1 321 ? -8.270 -7.126 2.509 1.00 98.25 321 GLN A CA 1
ATOM 2381 C C . GLN A 1 321 ? -7.005 -6.265 2.618 1.00 98.25 321 GLN A C 1
ATOM 2383 O O . GLN A 1 321 ? -7.057 -5.152 3.142 1.00 98.25 321 GLN A O 1
ATOM 2388 N N . VAL A 1 322 ? -5.884 -6.767 2.113 1.00 98.62 322 VAL A N 1
ATOM 2389 C CA . VAL A 1 322 ? -4.592 -6.070 2.060 1.00 98.62 322 VAL A CA 1
ATOM 2390 C C . VAL A 1 322 ? -4.061 -6.056 0.625 1.00 98.62 322 VAL A C 1
ATOM 2392 O O . VAL A 1 322 ? -4.426 -6.914 -0.184 1.00 98.62 322 VAL A O 1
ATOM 2395 N N . ALA A 1 323 ? -3.237 -5.064 0.286 1.00 98.62 323 ALA A N 1
ATOM 2396 C CA . ALA A 1 323 ? -2.708 -4.897 -1.063 1.00 98.62 323 ALA A CA 1
ATOM 2397 C C . ALA A 1 323 ? -1.691 -5.996 -1.412 1.00 98.62 323 ALA A C 1
ATOM 2399 O O . ALA A 1 323 ? -0.928 -6.447 -0.555 1.00 98.62 323 ALA A O 1
ATOM 2400 N N . ASN A 1 324 ? -1.668 -6.410 -2.682 1.00 98.75 324 ASN A N 1
ATOM 2401 C CA . ASN A 1 324 ? -0.509 -7.099 -3.247 1.00 98.75 324 ASN A CA 1
ATOM 2402 C C . ASN A 1 324 ? 0.645 -6.099 -3.451 1.00 98.75 324 ASN A C 1
ATOM 2404 O O . ASN A 1 324 ? 0.429 -4.889 -3.467 1.00 98.75 324 ASN A O 1
ATOM 2408 N N . TYR A 1 325 ? 1.858 -6.604 -3.649 1.00 98.81 325 TYR A N 1
ATOM 2409 C CA . TYR A 1 325 ? 3.047 -5.791 -3.897 1.00 98.81 325 TYR A CA 1
ATOM 2410 C C . TYR A 1 325 ? 4.068 -6.550 -4.743 1.00 98.81 325 TYR A C 1
ATOM 2412 O O . TYR A 1 325 ? 4.118 -7.785 -4.735 1.00 98.81 325 TYR A O 1
ATOM 2420 N N . VAL A 1 326 ? 4.904 -5.810 -5.471 1.00 98.69 326 VAL A N 1
ATOM 2421 C CA . VAL A 1 326 ? 6.025 -6.396 -6.211 1.00 98.69 326 VAL A CA 1
ATOM 2422 C C . VAL A 1 326 ? 7.208 -6.718 -5.298 1.00 98.69 326 VAL A C 1
ATOM 2424 O O . VAL A 1 326 ? 7.444 -6.074 -4.276 1.00 98.69 326 VAL A O 1
ATOM 2427 N N . LEU A 1 327 ? 7.977 -7.730 -5.688 1.00 98.38 327 LEU A N 1
ATOM 2428 C CA . LEU A 1 327 ? 9.177 -8.187 -4.989 1.00 98.38 327 LEU A CA 1
ATOM 2429 C C . LEU A 1 327 ? 10.437 -7.549 -5.589 1.00 98.38 327 LEU A C 1
ATOM 2431 O O . LEU A 1 327 ? 10.411 -7.113 -6.743 1.00 98.38 327 LEU A O 1
ATOM 2435 N N . PRO A 1 328 ? 11.588 -7.553 -4.886 1.00 97.56 328 PRO A N 1
ATOM 2436 C CA . PRO A 1 328 ? 12.837 -7.003 -5.422 1.00 97.56 328 PRO A CA 1
ATOM 2437 C C . PRO A 1 328 ? 13.234 -7.561 -6.799 1.00 97.56 328 PRO A C 1
ATOM 2439 O O . PRO A 1 328 ? 13.799 -6.849 -7.629 1.00 97.56 328 PRO A O 1
ATOM 2442 N N . SER A 1 329 ? 12.908 -8.827 -7.072 1.00 97.25 329 SER A N 1
ATOM 2443 C CA . SER A 1 329 ? 13.100 -9.487 -8.371 1.00 97.25 329 SER A CA 1
ATOM 2444 C C . SER A 1 329 ? 12.404 -8.752 -9.525 1.00 97.25 329 SER A C 1
ATOM 2446 O O . SER A 1 329 ? 12.945 -8.738 -10.632 1.00 97.25 329 SER A O 1
ATOM 2448 N N . TRP A 1 330 ? 11.261 -8.099 -9.293 1.00 97.19 330 TRP A N 1
ATOM 2449 C CA . TRP A 1 330 ? 10.524 -7.336 -10.305 1.00 97.19 330 TRP A CA 1
ATOM 2450 C C . TRP A 1 330 ? 11.345 -6.189 -10.895 1.00 97.19 330 TRP A C 1
ATOM 2452 O O . TRP A 1 330 ? 11.231 -5.900 -12.085 1.00 97.19 330 TRP A O 1
ATOM 2462 N N . PHE A 1 331 ? 12.230 -5.593 -10.090 1.00 94.75 331 PHE A N 1
ATOM 2463 C CA . PHE A 1 331 ? 13.112 -4.494 -10.489 1.00 94.75 331 PHE A CA 1
ATOM 2464 C C . PHE A 1 331 ? 14.408 -4.960 -11.175 1.00 94.75 331 PHE A C 1
ATOM 2466 O O . PHE A 1 331 ? 15.267 -4.139 -11.502 1.00 94.75 331 PHE A O 1
ATOM 2473 N N . ILE A 1 332 ? 14.595 -6.268 -11.389 1.00 93.12 332 ILE A N 1
ATOM 2474 C CA . ILE A 1 332 ? 15.843 -6.836 -11.914 1.00 93.12 332 ILE A CA 1
ATOM 2475 C C . ILE A 1 332 ? 15.582 -7.491 -13.281 1.00 93.12 332 ILE A C 1
ATOM 2477 O O . ILE A 1 332 ? 14.978 -8.565 -13.341 1.00 93.12 332 ILE A O 1
ATOM 2481 N N . PRO A 1 333 ? 16.073 -6.913 -14.398 1.00 91.12 333 PRO A N 1
ATOM 2482 C CA . PRO A 1 333 ? 15.940 -7.519 -15.720 1.00 91.12 333 PRO A CA 1
ATOM 2483 C C . PRO A 1 333 ? 16.476 -8.956 -15.770 1.00 91.12 333 PRO A C 1
ATOM 2485 O O . PRO A 1 333 ? 17.621 -9.217 -15.403 1.00 91.12 333 PRO A O 1
ATOM 2488 N N . GLY A 1 334 ? 15.662 -9.886 -16.274 1.00 90.88 334 GLY A N 1
ATOM 2489 C CA . GLY A 1 334 ? 16.043 -11.295 -16.424 1.00 90.88 334 GLY A CA 1
ATOM 2490 C C . GLY A 1 334 ? 16.165 -12.079 -15.113 1.00 90.88 334 GLY A C 1
ATOM 2491 O O . GLY A 1 334 ? 16.669 -13.204 -15.133 1.00 90.88 334 GLY A O 1
ATOM 2492 N N . SER A 1 335 ? 15.725 -11.516 -13.984 1.00 95.62 335 SER A N 1
ATOM 2493 C CA . SER A 1 335 ? 15.629 -12.251 -12.724 1.00 95.62 335 SER A CA 1
ATOM 2494 C C . SER A 1 335 ? 14.603 -13.384 -12.818 1.00 95.62 335 SER A C 1
ATOM 2496 O O . SER A 1 335 ? 13.732 -13.408 -13.695 1.00 95.62 335 SER A O 1
ATOM 2498 N N . LYS A 1 336 ? 14.714 -14.345 -11.900 1.00 97.50 336 LYS A N 1
ATOM 2499 C CA . LYS A 1 336 ? 13.701 -15.384 -11.704 1.00 97.50 336 LYS A CA 1
ATOM 2500 C C . LYS A 1 336 ? 12.701 -14.912 -10.654 1.00 97.50 336 LYS A C 1
ATOM 2502 O O . LYS A 1 336 ? 13.102 -14.248 -9.700 1.00 97.50 336 LYS A O 1
ATOM 2507 N N . GLY A 1 337 ? 11.436 -15.274 -10.852 1.00 97.06 337 GLY A N 1
ATOM 2508 C CA . GLY A 1 337 ? 10.365 -14.971 -9.913 1.00 97.06 337 GLY A CA 1
ATOM 2509 C C . GLY A 1 337 ? 10.487 -15.713 -8.567 1.00 97.06 337 GLY A C 1
ATOM 2510 O O . GLY A 1 337 ? 11.424 -16.501 -8.382 1.00 97.06 337 GLY A O 1
ATOM 2511 N N . PRO A 1 338 ? 9.528 -15.502 -7.650 1.00 98.31 338 PRO A N 1
ATOM 2512 C CA . PRO A 1 338 ? 8.297 -14.716 -7.845 1.00 98.31 338 PRO A CA 1
ATOM 2513 C C . PRO A 1 338 ? 8.585 -13.227 -8.073 1.00 98.31 338 PRO A C 1
ATOM 2515 O O . PRO A 1 338 ? 9.632 -12.753 -7.642 1.00 98.31 338 PRO A O 1
ATOM 2518 N N . TYR A 1 339 ? 7.716 -12.515 -8.799 1.00 98.56 339 TYR A N 1
ATOM 2519 C CA . TYR A 1 339 ? 7.869 -11.074 -9.092 1.00 98.56 339 TYR A CA 1
ATOM 2520 C C . TYR A 1 339 ? 6.917 -10.196 -8.273 1.00 98.56 339 TYR A C 1
ATOM 2522 O O . TYR A 1 339 ? 7.158 -9.009 -8.105 1.00 98.56 339 TYR A O 1
ATOM 2530 N N . ASP A 1 340 ? 5.863 -10.781 -7.732 1.00 98.75 340 ASP A N 1
ATOM 2531 C CA . ASP A 1 340 ? 4.937 -10.184 -6.782 1.00 98.75 340 ASP A CA 1
ATOM 2532 C C . ASP A 1 340 ? 4.586 -11.225 -5.720 1.00 98.75 340 ASP A C 1
ATOM 2534 O O . ASP A 1 340 ? 4.752 -12.428 -5.945 1.00 98.75 340 ASP A O 1
ATOM 2538 N N . HIS A 1 341 ? 4.113 -10.762 -4.569 1.00 98.62 341 HIS A N 1
ATOM 2539 C CA . HIS A 1 341 ? 3.834 -11.619 -3.419 1.00 98.62 341 HIS A CA 1
ATOM 2540 C C . HIS A 1 341 ? 2.806 -12.718 -3.739 1.00 98.62 341 HIS A C 1
ATOM 2542 O O . HIS A 1 341 ? 2.993 -13.886 -3.399 1.00 98.62 341 HIS A O 1
ATOM 2548 N N . MET A 1 342 ? 1.749 -12.371 -4.478 1.00 98.50 342 MET A N 1
ATOM 2549 C CA . MET A 1 342 ? 0.723 -13.327 -4.911 1.00 98.50 342 MET A CA 1
ATOM 2550 C C . MET A 1 342 ? 1.127 -14.174 -6.134 1.00 98.50 342 MET A C 1
ATOM 2552 O O . MET A 1 342 ? 0.366 -15.050 -6.554 1.00 98.50 342 MET A O 1
ATOM 2556 N N . ASN A 1 343 ? 2.327 -13.957 -6.690 1.00 98.19 343 ASN A N 1
ATOM 2557 C CA . ASN A 1 343 ? 2.861 -14.658 -7.859 1.00 98.19 343 ASN A CA 1
ATOM 2558 C C . ASN A 1 343 ? 1.922 -14.596 -9.089 1.00 98.19 343 ASN A C 1
ATOM 2560 O O . ASN A 1 343 ? 1.757 -15.576 -9.822 1.00 98.19 343 ASN A O 1
ATOM 2564 N N . ASN A 1 344 ? 1.280 -13.444 -9.306 1.00 98.25 344 ASN A N 1
ATOM 2565 C CA . ASN A 1 344 ? 0.437 -13.149 -10.465 1.00 98.25 344 ASN A CA 1
ATOM 2566 C C . ASN A 1 344 ? 1.234 -12.657 -11.681 1.00 98.25 344 ASN A C 1
ATOM 2568 O O . ASN A 1 344 ? 0.771 -12.785 -12.818 1.00 98.25 344 ASN A O 1
ATOM 2572 N N . LEU A 1 345 ? 2.405 -12.069 -11.459 1.00 98.44 345 LEU A N 1
ATOM 2573 C CA . LEU A 1 345 ? 3.284 -11.570 -12.503 1.00 98.44 345 LEU A CA 1
ATOM 2574 C C . LEU A 1 345 ? 4.238 -12.673 -12.971 1.00 98.44 345 LEU A C 1
ATOM 2576 O O . LEU A 1 345 ? 4.690 -13.522 -12.207 1.00 98.44 345 LEU A O 1
ATOM 2580 N N . SER A 1 346 ? 4.565 -12.648 -14.259 1.00 97.94 346 SER A N 1
ATOM 2581 C CA . SER A 1 346 ? 5.366 -13.673 -14.943 1.00 97.94 346 SER A CA 1
ATOM 2582 C C . SER A 1 346 ? 6.718 -13.167 -15.449 1.00 97.94 346 SER A C 1
ATOM 2584 O O . SER A 1 346 ? 7.526 -13.963 -15.928 1.00 97.94 346 SER A O 1
ATOM 2586 N N . ALA A 1 347 ? 6.975 -11.862 -15.344 1.00 96.56 347 ALA A N 1
ATOM 2587 C CA . ALA A 1 347 ? 8.228 -11.242 -15.746 1.00 96.56 347 ALA A CA 1
ATOM 2588 C C . ALA A 1 347 ? 8.538 -9.977 -14.917 1.00 96.56 347 ALA A C 1
ATOM 2590 O O . ALA A 1 347 ? 7.614 -9.342 -14.399 1.00 96.56 347 ALA A O 1
ATOM 2591 N N . PRO A 1 348 ? 9.818 -9.559 -14.842 1.00 95.19 348 PRO A N 1
ATOM 2592 C CA . PRO A 1 348 ? 10.204 -8.252 -14.312 1.00 95.19 348 PRO A CA 1
ATOM 2593 C C . PRO A 1 348 ? 9.522 -7.115 -15.077 1.00 95.19 348 PRO A C 1
ATOM 2595 O O . PRO A 1 348 ? 9.337 -7.220 -16.292 1.00 95.19 348 PRO A O 1
ATOM 2598 N N . PHE A 1 349 ? 9.206 -6.018 -14.388 1.00 93.50 349 PHE A N 1
ATOM 2599 C CA . PHE A 1 349 ? 8.558 -4.826 -14.957 1.00 93.50 349 PHE A CA 1
ATOM 2600 C C . PHE A 1 349 ? 7.184 -5.056 -15.605 1.00 93.50 349 PHE A C 1
ATOM 2602 O O . PHE A 1 349 ? 6.672 -4.183 -16.305 1.00 93.50 349 PHE A O 1
ATOM 2609 N N . GLN A 1 350 ? 6.580 -6.229 -15.405 1.00 95.06 350 GLN A N 1
ATOM 2610 C CA . GLN A 1 350 ? 5.224 -6.499 -15.858 1.00 95.06 350 GLN A CA 1
ATOM 2611 C C . GLN A 1 350 ? 4.221 -5.777 -14.950 1.00 95.06 350 GLN A C 1
ATOM 2613 O O . GLN A 1 350 ? 4.331 -5.856 -13.730 1.00 95.06 350 GLN A O 1
ATOM 2618 N N . LEU A 1 351 ? 3.218 -5.134 -15.547 1.00 96.88 351 LEU A N 1
ATOM 2619 C CA . LEU A 1 351 ? 2.064 -4.583 -14.835 1.00 96.88 351 LEU A CA 1
ATOM 2620 C C . LEU A 1 351 ? 0.912 -5.598 -14.844 1.00 96.88 351 LEU A C 1
ATOM 2622 O O . LEU A 1 351 ? 0.696 -6.293 -15.846 1.00 96.88 351 LEU A O 1
ATOM 2626 N N . SER A 1 352 ? 0.166 -5.691 -13.744 1.00 97.75 352 SER A N 1
ATOM 2627 C CA . SER A 1 352 ? -1.083 -6.457 -13.706 1.00 97.75 352 SER A CA 1
ATOM 2628 C C . SER A 1 352 ? -2.196 -5.729 -14.482 1.00 97.75 352 SER A C 1
ATOM 2630 O O . SER A 1 352 ? -2.011 -4.636 -15.019 1.00 97.75 352 SER A O 1
ATOM 2632 N N . VAL A 1 353 ? -3.383 -6.333 -14.580 1.00 96.00 353 VAL A N 1
ATOM 2633 C CA . VAL A 1 353 ? -4.568 -5.596 -15.047 1.00 96.00 353 VAL A CA 1
ATOM 2634 C C . VAL A 1 353 ? -4.927 -4.530 -14.017 1.00 96.00 353 VAL A C 1
ATOM 2636 O O . VAL A 1 353 ? -5.157 -4.868 -12.864 1.00 96.00 353 VAL A O 1
ATOM 2639 N N . GLY A 1 354 ? -4.972 -3.267 -14.453 1.00 94.75 354 GLY A N 1
ATOM 2640 C CA . GLY A 1 354 ? -5.235 -2.101 -13.601 1.00 94.75 354 GLY A CA 1
ATOM 2641 C C . GLY A 1 354 ? -4.001 -1.545 -12.883 1.00 94.75 354 GLY A C 1
ATOM 2642 O O . GLY A 1 354 ? -4.030 -0.400 -12.447 1.00 94.75 354 GLY A O 1
ATOM 2643 N N . GLY A 1 355 ? -2.899 -2.301 -12.859 1.00 97.19 355 GLY A N 1
ATOM 2644 C CA . GLY A 1 355 ? -1.603 -1.805 -12.411 1.00 97.19 355 GLY A CA 1
ATOM 2645 C C . GLY A 1 355 ? -1.059 -0.686 -13.301 1.00 97.19 355 GLY A C 1
ATOM 2646 O O . GLY A 1 355 ? -1.305 -0.646 -14.514 1.00 97.19 355 GLY A O 1
ATOM 2647 N N . TYR A 1 356 ? -0.281 0.197 -12.689 1.00 96.25 356 TYR A N 1
ATOM 2648 C CA . TYR A 1 356 ? 0.393 1.311 -13.345 1.00 96.25 356 TYR A CA 1
ATOM 2649 C C . TYR A 1 356 ? 1.795 1.508 -12.759 1.00 96.25 356 TYR A C 1
ATOM 2651 O O . TYR A 1 356 ? 2.234 0.792 -11.865 1.00 96.25 356 TYR A O 1
ATOM 2659 N N . TRP A 1 357 ? 2.541 2.445 -13.324 1.00 93.31 357 TRP A N 1
ATOM 2660 C CA . TRP A 1 357 ? 3.856 2.845 -12.829 1.00 93.31 357 TRP A CA 1
ATOM 2661 C C . TRP A 1 357 ? 4.120 4.315 -13.130 1.00 93.31 357 TRP A C 1
ATOM 2663 O O . TRP A 1 357 ? 3.668 4.858 -14.144 1.00 93.31 357 TRP A O 1
ATOM 2673 N N . ASN A 1 358 ? 4.907 4.934 -12.259 1.00 93.69 358 ASN A N 1
ATOM 2674 C CA . ASN A 1 358 ? 5.360 6.307 -12.398 1.00 93.69 358 ASN A CA 1
ATOM 2675 C C . ASN A 1 358 ? 6.778 6.325 -12.983 1.00 93.69 358 ASN A C 1
ATOM 2677 O O . ASN A 1 358 ? 7.721 5.774 -12.408 1.00 93.69 358 ASN A O 1
ATOM 2681 N N . LEU A 1 359 ? 6.926 6.938 -14.159 1.00 92.69 359 LEU A N 1
ATOM 2682 C CA . LEU A 1 359 ? 8.181 7.015 -14.903 1.00 92.69 359 LEU A CA 1
ATOM 2683 C C . LEU A 1 359 ? 8.707 8.449 -14.935 1.00 92.69 359 LEU A C 1
ATOM 2685 O O . LEU A 1 359 ? 7.983 9.370 -15.303 1.00 92.69 359 LEU A O 1
ATOM 2689 N N . ILE A 1 360 ? 9.990 8.630 -14.621 1.00 91.56 360 ILE A N 1
ATOM 2690 C CA . ILE A 1 360 ? 10.677 9.914 -14.780 1.00 91.56 360 ILE A CA 1
ATOM 2691 C C . ILE A 1 360 ? 11.222 10.014 -16.209 1.00 91.56 360 ILE A C 1
ATOM 2693 O O . ILE A 1 360 ? 12.151 9.296 -16.590 1.00 91.56 360 ILE A O 1
ATOM 2697 N N . GLU A 1 361 ? 10.672 10.939 -16.993 1.00 88.38 361 GLU A N 1
ATOM 2698 C CA . GLU A 1 361 ? 11.042 11.196 -18.384 1.00 88.38 361 GLU A CA 1
ATOM 2699 C C . GLU A 1 361 ? 11.223 12.700 -18.615 1.00 88.38 361 GLU A C 1
ATOM 2701 O O . GLU A 1 361 ? 10.325 13.502 -18.369 1.00 88.38 361 GLU A O 1
ATOM 2706 N N . ASN A 1 362 ? 12.400 13.103 -19.105 1.00 88.50 362 ASN A N 1
ATOM 2707 C CA . ASN A 1 362 ? 12.727 14.510 -19.379 1.00 88.50 362 ASN A CA 1
ATOM 2708 C C . ASN A 1 362 ? 12.493 15.458 -18.181 1.00 88.50 362 ASN A C 1
ATOM 2710 O O . ASN A 1 362 ? 12.170 16.626 -18.372 1.00 88.50 362 ASN A O 1
ATOM 2714 N N . GLY A 1 363 ? 12.658 14.954 -16.954 1.00 86.94 363 GLY A N 1
ATOM 2715 C CA . GLY A 1 363 ? 12.439 15.714 -15.719 1.00 86.94 363 GLY A CA 1
ATOM 2716 C C . GLY A 1 363 ? 10.987 15.760 -15.231 1.00 86.94 363 GLY A C 1
ATOM 2717 O O . GLY A 1 363 ? 10.740 16.360 -14.193 1.00 86.94 363 GLY A O 1
ATOM 2718 N N . ASN A 1 364 ? 10.051 15.113 -15.932 1.00 89.75 364 ASN A N 1
ATOM 2719 C CA . ASN A 1 364 ? 8.647 15.008 -15.532 1.00 89.75 364 ASN A CA 1
ATOM 2720 C C . ASN A 1 364 ? 8.316 13.592 -15.056 1.00 89.75 364 ASN A C 1
ATOM 2722 O O . ASN A 1 364 ? 8.945 12.633 -15.503 1.00 89.75 364 ASN A O 1
ATOM 2726 N N . VAL A 1 365 ? 7.309 13.469 -14.191 1.00 91.38 365 VAL A N 1
ATOM 2727 C CA . VAL A 1 365 ? 6.730 12.180 -13.795 1.00 91.38 365 VAL A CA 1
ATOM 2728 C C . VAL A 1 365 ? 5.489 11.919 -14.645 1.00 91.38 365 VAL A C 1
ATOM 2730 O O . VAL A 1 365 ? 4.516 12.667 -14.575 1.00 91.38 365 VAL A O 1
ATOM 2733 N N . ASN A 1 366 ? 5.532 10.859 -15.445 1.00 93.75 366 ASN A N 1
ATOM 2734 C CA . ASN A 1 366 ? 4.420 10.397 -16.269 1.00 93.75 366 ASN A CA 1
ATOM 2735 C C . ASN A 1 366 ? 3.904 9.068 -15.712 1.00 93.75 366 ASN A C 1
ATOM 2737 O O . ASN A 1 366 ? 4.695 8.145 -15.488 1.00 93.75 366 ASN A O 1
ATOM 2741 N N . THR A 1 367 ? 2.591 8.949 -15.539 1.00 94.12 367 THR A N 1
ATOM 2742 C CA . THR A 1 367 ? 1.953 7.711 -15.085 1.00 94.12 367 THR A CA 1
ATOM 2743 C C . THR A 1 367 ? 1.464 6.932 -16.292 1.00 94.12 367 THR A C 1
ATOM 2745 O O . THR A 1 367 ? 0.750 7.475 -17.135 1.00 94.12 367 THR A O 1
ATOM 2748 N N . TYR A 1 368 ? 1.839 5.658 -16.381 1.00 93.56 368 TYR A N 1
ATOM 2749 C CA . TYR A 1 368 ? 1.462 4.799 -17.499 1.00 93.56 368 TYR A CA 1
ATOM 2750 C C . TYR A 1 368 ? 0.670 3.578 -17.034 1.00 93.56 368 TYR A C 1
ATOM 2752 O O . TYR A 1 368 ? 1.061 2.917 -16.073 1.00 93.56 368 TYR A O 1
ATOM 2760 N N . ASP A 1 369 ? -0.397 3.239 -17.755 1.00 94.00 369 ASP A N 1
ATOM 2761 C CA . ASP A 1 369 ? -1.163 2.013 -17.520 1.00 94.00 369 ASP A CA 1
ATOM 2762 C C . ASP A 1 369 ? -0.470 0.763 -18.105 1.00 94.00 369 ASP A C 1
ATOM 2764 O O . ASP A 1 369 ? 0.537 0.827 -18.822 1.00 94.00 369 ASP A O 1
ATOM 2768 N N . ASN A 1 370 ? -1.059 -0.406 -17.855 1.00 90.06 370 ASN A N 1
ATOM 2769 C CA . ASN A 1 370 ? -0.590 -1.686 -18.387 1.00 90.06 370 ASN A CA 1
ATOM 2770 C C . ASN A 1 370 ? -0.695 -1.845 -19.920 1.00 90.06 370 ASN A C 1
ATOM 2772 O O . ASN A 1 370 ? -0.218 -2.842 -20.467 1.00 90.06 370 ASN A O 1
ATOM 2776 N N . LYS A 1 371 ? -1.304 -0.885 -20.625 1.00 89.12 371 LYS A N 1
ATOM 2777 C CA . LYS A 1 371 ? -1.359 -0.805 -22.093 1.00 89.12 371 LYS A CA 1
ATOM 2778 C C . LYS A 1 371 ? -0.341 0.197 -22.650 1.00 89.12 371 LYS A C 1
ATOM 2780 O O . LYS A 1 371 ? -0.210 0.302 -23.868 1.00 89.12 371 LYS A O 1
ATOM 2785 N N . GLY A 1 372 ? 0.389 0.900 -21.783 1.00 86.88 372 GLY A N 1
ATOM 2786 C CA . GLY A 1 372 ? 1.363 1.920 -22.150 1.00 86.88 372 GLY A CA 1
ATOM 2787 C C . GLY A 1 372 ? 0.754 3.286 -22.474 1.00 86.88 372 GLY A C 1
ATOM 2788 O O . GLY A 1 372 ? 1.438 4.105 -23.088 1.00 86.88 372 GLY A O 1
ATOM 2789 N N . ASN A 1 373 ? -0.497 3.548 -22.086 1.00 90.00 373 ASN A N 1
ATOM 2790 C CA . ASN A 1 373 ? -1.111 4.871 -22.203 1.00 90.00 373 ASN A CA 1
ATOM 2791 C C . ASN A 1 373 ? -0.688 5.753 -21.028 1.00 90.00 373 ASN A C 1
ATOM 2793 O O . ASN A 1 373 ? -0.615 5.263 -19.906 1.00 90.00 373 ASN A O 1
ATOM 2797 N N . VAL A 1 374 ? -0.476 7.047 -21.278 1.00 91.19 374 VAL A N 1
ATOM 2798 C CA . VAL A 1 374 ? -0.320 8.051 -20.212 1.00 91.19 374 VAL A CA 1
ATOM 2799 C C . VAL A 1 374 ? -1.696 8.357 -19.617 1.00 91.19 374 VAL A C 1
ATOM 2801 O O . VAL A 1 374 ? -2.641 8.564 -20.381 1.00 91.19 374 VAL A O 1
ATOM 2804 N N . ILE A 1 375 ? -1.814 8.358 -18.287 1.00 90.31 375 ILE A N 1
ATOM 2805 C CA . ILE A 1 375 ? -3.101 8.502 -17.578 1.00 90.31 375 ILE A CA 1
ATOM 2806 C C . ILE A 1 375 ? -3.184 9.714 -16.635 1.00 90.31 375 ILE A C 1
ATOM 2808 O O . ILE A 1 375 ? -4.207 9.873 -15.971 1.00 90.31 375 ILE A O 1
ATOM 2812 N N . ASN A 1 376 ? -2.151 10.564 -16.587 1.00 86.50 376 ASN A N 1
ATOM 2813 C CA . ASN A 1 376 ? -2.095 11.772 -15.756 1.00 86.50 376 ASN A CA 1
ATOM 2814 C C . ASN A 1 376 ? -2.019 13.083 -16.551 1.00 86.50 376 ASN A C 1
ATOM 2816 O O . ASN A 1 376 ? -1.670 13.049 -17.755 1.00 86.50 376 ASN A O 1
#

Foldseek 3Di:
DDDDFFDWFDWDDPDQWTWGDDPDDDPPDPDDDIDTDHPPDDDDDDDDDDDDDDDDDDDDDDDDDDDDDDDDDDDDDDDDDDDDDDDDDDPDPDDDDDDPPDDDDPPDPPDDPDPDDDDPPDDDPPPDPDDDDPPDDPDPDDDPPQDAQEEEEEEPDPQQDPVLQVFLQQQLLVVQVVLCVLAVHGGYHYDYDDHPDDDDALRYEYEYADQPPVQDDPPDQKDKAAADPRNYIYMYGNNVNQVVPDVQEEQFDGPPDGHHSSQRVQQHVSQCRPPSHQRIWTWDWDQDPNDTDIWIWGPSFQQLVVRDWDWGAGPVRDIGIYTKGAGPQLSTAPGDDPGIPVSPDDGRPQGDQNHWTWIQDPNDTFIAGNVGDTDD

Radius of gyration: 31.14 Å; chains: 1; bounding box: 83×88×78 Å